Protein 4L5G (pdb70)

Radius of gyration: 25.35 Å; Cα contacts (8 Å, |Δi|>4): 502; chains: 2; bounding box: 55×77×46 Å

Foldseek 3Di:
DAAFQFWKDFPPLAIWTWHHWDWDDDPHDIWIWTWTADPVVRDIDTHTPVPCVPRLIGGFDAQVCLVVLLVLLQQQADADPDPVRRLVVLVVQVRNLDSNSLSNLSHLLVCCVVPRDDPSSVVSSVSSLVSNLRSNCVNVVHDSQVSQQVNCVSSVHRDD/DDDAAFQFWKAAPPLAIWTWHHKDWDAPPNDTFIWIWTADVVVRDIDTAGPVCRPVRPMDGFDALVNVVVLLVLLQPQADADPPVVRRLVVLVVQVRSLPLSSLSSLNHLVVCCVVPNDDPSSVVSSVSSLQSNLRRNCVNVVHHSVVSSVSSVVSHD

Sequence (318 aa):
EFRPGDKVVLPPYGVGVVAGIAQRSVSGVSRAYYQVDFPGSRSKAYVPVEAPHSVGLRKALAPEEVPVILDLLKNGRPLPKQWAARHRKTSEEILADGNPYRIAQAGQLRAWEVERRGLPDLDRQALRRAIHLLAEEVAQSLEITVQEAKRLFEEEAWGEELNSKEFRPGDKVVLPPYGVGVVAGIAQRSVSGVSRAYYQVDFPGSRSKAYVPVEAPHSVGLRKALAPEEVPVILDLLKNGRPLPKQWAARHRKTSEILADGNPYRRIAQAGQLRAWEEVEERGLPDDLDRQALRRAIHLLAEEVAQSLEITVQEAKRLFEEAWG

B-factor: mean 61.11, std 22.95, range [27.73, 233.06]

Nearest PDB structures (foldseek):
  4l5g-assembly2_B  TM=9.779E-01  e=2.316E-25  Thermus thermophilus HB8
  4xls-assembly2_N  TM=9.395E-01  e=3.353E-24  Thermus thermophilus JL-18
  6vw0-assembly1_M  TM=8.618E-01  e=3.671E-11  Mycobacterium tuberculosis
  6ee8-assembly1_M  TM=8.571E-01  e=5.470E-09  Mycobacterium tuberculosis
  8jke-assembly1_H  TM=8.036E-01  e=2.080E-09  Streptomyces coelicolor A3(2)

CATH classification: 2.40.10.170 (+1 more: 1.20.58.1290)

InterPro domains:
  IPR003711 CarD-like/TRCF, RNAP-interacting domain [PF02559] (4-61)
  IPR003711 CarD-like/TRCF, RNAP-interacting domain [SM01058] (3-113)
  IPR036101 CarD-like/TRCF, RNAP-interacting domain superfamily [SSF141259] (2-69)
  IPR042215 CarD-like, C-terminal domain [G3DSA:1.20.58.1290] (62-160)
  IPR048792 CarD, C-terminal domain [PF21095] (71-155)
  IPR052531 CarD-like transcription regulator [PTHR38447] (2-157)

Organism: Thermus thermophilus (strain ATCC 27634 / DSM 579 / HB8) (NCBI:txid300852)

Structure (mmCIF, N/CA/C/O backbone):
data_4L5G
#
_entry.id   4L5G
#
_cell.length_a   75.128
_cell.length_b   136.085
_cell.length_c   104.896
_cell.angle_alpha   90.00
_cell.angle_beta   90.00
_cell.angle_gamma   90.00
#
_symmetry.space_group_name_H-M   'C 2 2 21'
#
loop_
_entity.id
_entity.type
_entity.pdbx_description
1 polymer CarD
2 water water
#
loop_
_atom_site.group_PDB
_atom_site.id
_atom_site.type_symbol
_atom_site.label_atom_id
_atom_site.label_alt_id
_atom_site.label_comp_id
_atom_site.label_asym_id
_atom_site.label_entity_id
_atom_site.label_seq_id
_atom_site.pdbx_PDB_ins_code
_atom_site.Cartn_x
_atom_site.Cartn_y
_atom_site.Cartn_z
_atom_site.occupancy
_atom_site.B_iso_or_equiv
_atom_site.auth_seq_id
_atom_site.auth_comp_id
_atom_site.auth_asym_id
_atom_site.auth_atom_id
_atom_site.pdbx_PDB_model_num
ATOM 1 N N . GLU A 1 4 ? 2.022 11.917 32.093 1.00 98.61 3 GLU A N 1
ATOM 2 C CA . GLU A 1 4 ? 3.468 11.893 31.909 1.00 98.93 3 GLU A CA 1
ATOM 3 C C . GLU A 1 4 ? 3.887 12.450 30.559 1.00 96.38 3 GLU A C 1
ATOM 4 O O . GLU A 1 4 ? 3.108 13.102 29.864 1.00 109.23 3 GLU A O 1
ATOM 10 N N . PHE A 1 5 ? 5.138 12.185 30.205 1.00 75.19 4 PHE A N 1
ATOM 11 C CA . PHE A 1 5 ? 5.653 12.484 28.881 1.00 76.15 4 PHE A CA 1
ATOM 12 C C . PHE A 1 5 ? 5.831 11.166 28.143 1.00 94.42 4 PHE A C 1
ATOM 13 O O . PHE A 1 5 ? 6.361 10.201 28.697 1.00 104.03 4 PHE A O 1
ATOM 21 N N . ARG A 1 6 ? 5.376 11.120 26.897 1.00 94.28 5 ARG A N 1
ATOM 22 C CA . ARG A 1 6 ? 5.527 9.928 26.075 1.00 88.49 5 ARG A CA 1
ATOM 23 C C . ARG A 1 6 ? 6.753 10.065 25.183 1.00 81.56 5 ARG A C 1
ATOM 24 O O . ARG A 1 6 ? 7.184 11.177 24.882 1.00 84.76 5 ARG A O 1
ATOM 32 N N . PRO A 1 7 ? 7.339 8.931 24.776 1.00 79.69 6 PRO A N 1
ATOM 33 C CA . PRO A 1 7 ? 8.486 8.973 23.864 1.00 79.44 6 PRO A CA 1
ATOM 34 C C . PRO A 1 7 ? 8.145 9.763 22.610 1.00 77.81 6 PRO A C 1
ATOM 35 O O . PRO A 1 7 ? 7.031 9.649 22.098 1.00 92.39 6 PRO A O 1
ATOM 39 N N . GLY A 1 8 ? 9.091 10.556 22.124 1.00 72.93 7 GLY A N 1
ATOM 40 C CA . GLY A 1 8 ? 8.843 11.398 20.968 1.00 65.84 7 GLY A CA 1
ATOM 41 C C . GLY A 1 8 ? 8.349 12.786 21.345 1.00 74.37 7 GLY A C 1
ATOM 42 O O . GLY A 1 8 ? 8.407 13.707 20.532 1.00 71.31 7 GLY A O 1
ATOM 43 N N . ASP A 1 9 ? 7.860 12.935 22.576 1.00 65.68 8 ASP A N 1
ATOM 44 C CA . ASP A 1 9 ? 7.383 14.229 23.064 1.00 72.01 8 ASP A CA 1
ATOM 45 C C . ASP A 1 9 ? 8.463 15.304 22.983 1.00 67.81 8 ASP A C 1
ATOM 46 O O . ASP A 1 9 ? 9.560 15.138 23.521 1.00 69.04 8 ASP A O 1
ATOM 51 N N . LYS A 1 10 ? 8.141 16.404 22.309 1.00 67.90 9 LYS A N 1
ATOM 52 C CA . LYS A 1 10 ? 9.023 17.566 22.259 1.00 63.37 9 LYS A CA 1
ATOM 53 C C . LYS A 1 10 ? 8.868 18.394 23.530 1.00 67.29 9 LYS A C 1
ATOM 54 O O . LYS A 1 10 ? 7.751 18.679 23.967 1.00 61.36 9 LYS A O 1
ATOM 60 N N . VAL A 1 11 ? 9.999 18.769 24.120 1.00 59.29 10 VAL A N 1
ATOM 61 C CA . VAL A 1 11 ? 10.017 19.406 25.429 1.00 51.02 10 VAL A CA 1
ATOM 62 C C . VAL A 1 11 ? 11.094 20.483 25.524 1.00 64.66 10 VAL A C 1
ATOM 63 O O . VAL A 1 11 ? 11.929 20.619 24.628 1.00 58.02 10 VAL A O 1
ATOM 67 N N . VAL A 1 12 ? 11.071 21.241 26.618 1.00 58.88 11 VAL A N 1
ATOM 68 C CA . VAL A 1 12 ? 12.098 22.245 26.882 1.00 51.32 11 VAL A CA 1
ATOM 69 C C . VAL A 1 12 ? 12.622 22.117 28.310 1.00 49.10 11 VAL A C 1
ATOM 70 O O . VAL A 1 12 ? 11.868 21.809 29.231 1.00 55.14 11 VAL A O 1
ATOM 74 N N . LEU A 1 13 ? 13.918 22.348 28.487 1.00 50.41 12 LEU A N 1
ATOM 75 C CA . LEU A 1 13 ? 14.524 22.327 29.812 1.00 49.92 12 LEU A CA 1
ATOM 76 C C . LEU A 1 13 ? 15.408 23.550 30.025 1.00 52.85 12 LEU A C 1
ATOM 77 O O . LEU A 1 13 ? 16.607 23.507 29.755 1.00 52.58 12 LEU A O 1
ATOM 82 N N . PRO A 1 14 ? 14.815 24.648 30.515 1.00 56.90 13 PRO A N 1
ATOM 83 C CA . PRO A 1 14 ? 15.569 25.894 30.682 1.00 47.38 13 PRO A CA 1
ATOM 84 C C . PRO A 1 14 ? 16.783 25.674 31.570 1.00 48.79 13 PRO A C 1
ATOM 85 O O . PRO A 1 14 ? 16.658 25.031 32.611 1.00 53.03 13 PRO A O 1
ATOM 89 N N . PRO A 1 15 ? 17.949 26.201 31.166 1.00 55.57 14 PRO A N 1
ATOM 90 C CA . PRO A 1 15 ? 18.153 26.973 29.939 1.00 46.64 14 PRO A CA 1
ATOM 91 C C . PRO A 1 15 ? 18.947 26.177 28.897 1.00 64.20 14 PRO A C 1
ATOM 92 O O . PRO A 1 15 ? 19.820 26.740 28.234 1.00 60.44 14 PRO A O 1
ATOM 96 N N . TYR A 1 16 ? 18.646 24.891 28.755 1.00 58.92 15 TYR A N 1
ATOM 97 C CA . TYR A 1 16 ? 19.483 24.008 27.951 1.00 54.84 15 TYR A CA 1
ATOM 98 C C . TYR A 1 16 ? 18.900 23.687 26.579 1.00 56.80 15 TYR A C 1
ATOM 99 O O . TYR A 1 16 ? 19.384 22.793 25.884 1.00 74.58 15 TYR A O 1
ATOM 108 N N . GLY A 1 17 ? 17.863 24.419 26.193 1.00 50.62 16 GLY A N 1
ATOM 109 C CA . GLY A 1 17 ? 17.316 24.302 24.858 1.00 48.46 16 GLY A CA 1
ATOM 110 C C . GLY A 1 17 ? 16.188 23.304 24.698 1.00 55.49 16 GLY A C 1
ATOM 111 O O . GLY A 1 17 ? 15.637 22.794 25.675 1.00 54.50 16 GLY A O 1
ATOM 112 N N . VAL A 1 18 ? 15.843 23.034 23.444 1.00 50.15 17 VAL A N 1
ATOM 113 C CA . VAL A 1 18 ? 14.761 22.118 23.118 1.00 56.36 17 VAL A CA 1
ATOM 114 C C . VAL A 1 18 ? 15.275 20.689 22.953 1.00 65.63 17 VAL A C 1
ATOM 115 O O . VAL A 1 18 ? 16.424 20.462 22.563 1.00 60.33 17 VAL A O 1
ATOM 119 N N . GLY A 1 19 ? 14.414 19.725 23.249 1.00 61.72 18 GLY A N 1
ATOM 120 C CA . GLY A 1 19 ? 14.788 18.332 23.151 1.00 57.51 18 GLY A CA 1
ATOM 121 C C . GLY A 1 19 ? 13.605 17.417 22.917 1.00 64.39 18 GLY A C 1
ATOM 122 O O . GLY A 1 19 ? 12.476 17.872 22.717 1.00 62.86 18 GLY A O 1
ATOM 123 N N . VAL A 1 20 ? 13.879 16.116 22.940 1.00 61.67 19 VAL A N 1
ATOM 124 C CA . VAL A 1 20 ? 12.860 15.101 22.722 1.00 62.40 19 VAL A CA 1
ATOM 125 C C . VAL A 1 20 ? 13.001 13.989 23.761 1.00 71.41 19 VAL A C 1
ATOM 126 O O . VAL A 1 20 ? 14.112 13.603 24.128 1.00 63.45 19 VAL A O 1
ATOM 130 N N . VAL A 1 21 ? 11.868 13.488 24.240 1.00 79.14 20 VAL A N 1
ATOM 131 C CA . VAL A 1 21 ? 11.858 12.403 25.210 1.00 76.78 20 VAL A CA 1
ATOM 132 C C . VAL A 1 21 ? 12.143 11.067 24.524 1.00 75.85 20 VAL A C 1
ATOM 133 O O . VAL A 1 21 ? 11.358 10.607 23.694 1.00 80.92 20 VAL A O 1
ATOM 137 N N . ALA A 1 22 ? 13.275 10.456 24.864 1.00 77.48 21 ALA A N 1
ATOM 138 C CA . ALA A 1 22 ? 13.640 9.152 24.312 1.00 71.43 21 ALA A CA 1
ATOM 139 C C . ALA A 1 22 ? 12.742 8.052 24.876 1.00 80.74 21 ALA A C 1
ATOM 140 O O . ALA A 1 22 ? 12.211 7.229 24.132 1.00 90.43 21 ALA A O 1
ATOM 142 N N . GLY A 1 23 ? 12.573 8.050 26.194 1.00 83.30 22 GLY A N 1
ATOM 143 C CA . GLY A 1 23 ? 11.715 7.088 26.858 1.00 83.54 22 GLY A CA 1
ATOM 144 C C . GLY A 1 23 ? 11.941 7.077 28.357 1.00 85.41 22 GLY A C 1
ATOM 145 O O . GLY A 1 23 ? 12.557 7.991 28.906 1.00 77.06 22 GLY A O 1
ATOM 146 N N . ILE A 1 24 ? 11.444 6.039 29.021 1.00 93.78 23 ILE A N 1
ATOM 147 C CA . ILE A 1 24 ? 11.611 5.907 30.465 1.00 93.19 23 ILE A CA 1
ATOM 148 C C . ILE A 1 24 ? 12.448 4.684 30.832 1.00 102.94 23 ILE A C 1
ATOM 149 O O . ILE A 1 24 ? 12.126 3.561 30.447 1.00 101.84 23 ILE A O 1
ATOM 154 N N . ALA A 1 25 ? 13.524 4.912 31.579 1.00 110.06 24 ALA A N 1
ATOM 155 C CA . ALA A 1 25 ? 14.371 3.825 32.057 1.00 109.77 24 ALA A CA 1
ATOM 156 C C . ALA A 1 25 ? 14.261 3.676 33.571 1.00 110.21 24 ALA A C 1
ATOM 157 O O . ALA A 1 25 ? 14.327 4.661 34.308 1.00 102.45 24 ALA A O 1
ATOM 159 N N . GLN A 1 26 ? 14.090 2.439 34.027 1.00 115.04 25 GLN A N 1
ATOM 160 C CA . GLN A 1 26 ? 13.973 2.158 35.452 1.00 111.49 25 GLN A CA 1
ATOM 161 C C . GLN A 1 26 ? 15.264 1.563 35.993 1.00 102.82 25 GLN A C 1
ATOM 162 O O . GLN A 1 26 ? 15.798 0.609 35.435 1.00 103.57 25 GLN A O 1
ATOM 168 N N . ARG A 1 27 ? 15.763 2.135 37.081 1.00 103.75 26 ARG A N 1
ATOM 169 C CA . ARG A 1 27 ? 16.942 1.602 37.744 1.00 107.64 26 ARG A CA 1
ATOM 170 C C . ARG A 1 27 ? 16.618 1.328 39.201 1.00 104.89 26 ARG A C 1
ATOM 171 O O . ARG A 1 27 ? 15.873 2.074 39.832 1.00 99.90 26 ARG A O 1
ATOM 179 N N . SER A 1 28 ? 17.188 0.265 39.748 1.00 111.12 27 SER A N 1
ATOM 180 C CA . SER A 1 28 ? 16.905 -0.115 41.125 1.00 109.96 27 SER A CA 1
ATOM 181 C C . SER A 1 28 ? 18.116 0.148 41.977 1.00 101.04 27 SER A C 1
ATOM 182 O O . SER A 1 28 ? 19.207 -0.293 41.665 1.00 100.34 27 SER A O 1
ATOM 185 N N . VAL A 1 29 ? 17.927 0.907 43.041 1.00 97.77 28 VAL A N 1
ATOM 186 C CA . VAL A 1 29 ? 19.014 1.168 43.950 1.00 97.07 28 VAL A CA 1
ATOM 187 C C . VAL A 1 29 ? 18.534 0.788 45.314 1.00 109.19 28 VAL A C 1
ATOM 188 O O . VAL A 1 29 ? 17.565 1.347 45.796 1.00 114.46 28 VAL A O 1
ATOM 192 N N . SER A 1 30 ? 19.211 -0.158 45.947 1.00 123.90 29 SER A N 1
ATOM 193 C CA . SER A 1 30 ? 18.819 -0.574 47.277 1.00 127.45 29 SER A CA 1
ATOM 194 C C . SER A 1 30 ? 17.356 -0.981 47.301 1.00 132.61 29 SER A C 1
ATOM 195 O O . SER A 1 30 ? 16.620 -0.633 48.216 1.00 128.81 29 SER A O 1
ATOM 198 N N . GLY A 1 31 ? 16.936 -1.692 46.265 1.00 136.52 30 GLY A N 1
ATOM 199 C CA . GLY A 1 31 ? 15.651 -2.359 46.259 1.00 139.94 30 GLY A CA 1
ATOM 200 C C . GLY A 1 31 ? 14.437 -1.523 45.925 1.00 133.32 30 GLY A C 1
ATOM 201 O O . GLY A 1 31 ? 13.317 -2.023 45.920 1.00 132.09 30 GLY A O 1
ATOM 202 N N . VAL A 1 32 ? 14.648 -0.253 45.623 1.00 125.54 31 VAL A N 1
ATOM 203 C CA . VAL A 1 32 ? 13.560 0.575 45.143 1.00 118.87 31 VAL A CA 1
ATOM 204 C C . VAL A 1 32 ? 13.919 1.006 43.754 1.00 110.26 31 VAL A C 1
ATOM 205 O O . VAL A 1 32 ? 15.012 1.489 43.512 1.00 103.69 31 VAL A O 1
ATOM 209 N N . SER A 1 33 ? 13.003 0.814 42.827 1.00 116.73 32 SER A N 1
ATOM 210 C CA . SER A 1 33 ? 13.306 1.163 41.443 1.00 121.96 32 SER A CA 1
ATOM 211 C C . SER A 1 33 ? 12.760 2.544 41.090 1.00 110.34 32 SER A C 1
ATOM 212 O O . SER A 1 33 ? 11.548 2.750 41.043 1.00 103.45 32 SER A O 1
ATOM 215 N N . ARG A 1 34 ? 13.664 3.485 40.844 1.00 107.73 33 ARG A N 1
ATOM 216 C CA . ARG A 1 34 ? 13.285 4.832 40.448 1.00 99.12 33 ARG A CA 1
ATOM 217 C C . ARG A 1 34 ? 13.146 4.904 38.932 1.00 100.20 33 ARG A C 1
ATOM 218 O O . ARG A 1 34 ? 13.846 4.203 38.204 1.00 111.43 33 ARG A O 1
ATOM 226 N N . ALA A 1 35 ? 12.238 5.747 38.456 1.00 97.44 34 ALA A N 1
ATOM 227 C CA . ALA A 1 35 ? 12.025 5.896 37.020 1.00 96.44 34 ALA A CA 1
ATOM 228 C C . ALA A 1 35 ? 12.576 7.226 36.517 1.00 98.33 34 ALA A C 1
ATOM 229 O O . ALA A 1 35 ? 12.272 8.285 37.065 1.00 92.57 34 ALA A O 1
ATOM 231 N N . TYR A 1 36 ? 13.395 7.156 35.473 1.00 99.55 35 TYR A N 1
ATOM 232 C CA . TYR A 1 36 ? 14.010 8.339 34.885 1.00 77.41 35 TYR A CA 1
ATOM 233 C C . TYR A 1 36 ? 13.519 8.558 33.458 1.00 84.68 35 TYR A C 1
ATOM 234 O O . TYR A 1 36 ? 13.351 7.599 32.704 1.00 81.36 35 TYR A O 1
ATOM 243 N N . TYR A 1 37 ? 13.291 9.822 33.096 1.00 80.18 36 TYR A N 1
ATOM 244 C CA . TYR A 1 37 ? 13.107 10.206 31.699 1.00 68.00 36 TYR A CA 1
ATOM 245 C C . TYR A 1 37 ? 14.473 10.417 31.078 1.00 74.86 36 TYR A C 1
ATOM 246 O O . TYR A 1 37 ? 15.354 11.003 31.706 1.00 74.27 36 TYR A O 1
ATOM 255 N N . GLN A 1 38 ? 14.656 9.958 29.846 1.00 79.50 37 GLN A N 1
ATOM 256 C CA . GLN A 1 38 ? 15.829 10.367 29.089 1.00 74.08 37 GLN A CA 1
ATOM 257 C C . GLN A 1 38 ? 15.425 11.412 28.060 1.00 75.45 37 GLN A C 1
ATOM 258 O O . GLN A 1 38 ? 14.506 11.195 27.268 1.00 77.81 37 GLN A O 1
ATOM 264 N N . VAL A 1 39 ? 16.107 12.550 28.078 1.00 60.98 38 VAL A N 1
ATOM 265 C CA . VAL A 1 39 ? 15.810 13.611 27.132 1.00 60.57 38 VAL A CA 1
ATOM 266 C C . VAL A 1 39 ? 17.039 13.910 26.289 1.00 65.56 38 VAL A C 1
ATOM 267 O O . VAL A 1 39 ? 18.132 14.124 26.814 1.00 67.92 38 VAL A O 1
ATOM 271 N N . ASP A 1 40 ? 16.856 13.910 24.975 1.00 71.54 39 ASP A N 1
ATOM 272 C CA . ASP A 1 40 ? 17.959 14.155 24.062 1.00 69.80 39 ASP A CA 1
ATOM 273 C C . ASP A 1 40 ? 17.890 15.569 23.512 1.00 66.82 39 ASP A C 1
ATOM 274 O O . ASP A 1 40 ? 16.838 16.026 23.069 1.00 67.43 39 ASP A O 1
ATOM 279 N N . PHE A 1 41 ? 19.021 16.258 23.560 1.00 66.02 40 PHE A N 1
ATOM 280 C CA . PHE A 1 41 ? 19.113 17.615 23.062 1.00 62.20 40 PHE A CA 1
ATOM 281 C C . PHE A 1 41 ? 20.050 17.612 21.871 1.00 78.14 40 PHE A C 1
ATOM 282 O O . PHE A 1 41 ? 21.267 17.629 22.038 1.00 87.60 40 PHE A O 1
ATOM 290 N N . PRO A 1 42 ? 19.483 17.569 20.659 1.00 87.38 41 PRO A N 1
ATOM 291 C CA . PRO A 1 42 ? 20.288 17.454 19.439 1.00 87.76 41 PRO A CA 1
ATOM 292 C C . PRO A 1 42 ? 21.109 18.711 19.192 1.00 80.71 41 PRO A C 1
ATOM 293 O O . PRO A 1 42 ? 22.190 18.635 18.610 1.00 83.71 41 PRO A O 1
ATOM 297 N N . GLY A 1 43 ? 20.596 19.852 19.638 1.00 73.59 42 GLY A N 1
ATOM 298 C CA . GLY A 1 43 ? 21.270 21.121 19.434 1.00 80.30 42 GLY A CA 1
ATOM 299 C C . GLY A 1 43 ? 22.618 21.182 20.124 1.00 84.03 42 GLY A C 1
ATOM 300 O O . GLY A 1 43 ? 23.523 21.885 19.676 1.00 74.85 42 GLY A O 1
ATOM 301 N N . SER A 1 44 ? 22.747 20.440 21.220 1.00 79.47 43 SER A N 1
ATOM 302 C CA . SER A 1 44 ? 23.986 20.408 21.988 1.00 77.74 43 SER A CA 1
ATOM 303 C C . SER A 1 44 ? 24.534 18.983 22.103 1.00 78.15 43 SER A C 1
ATOM 304 O O . SER A 1 44 ? 25.507 18.740 22.822 1.00 78.71 43 SER A O 1
ATOM 307 N N . ARG A 1 45 ? 23.906 18.052 21.387 1.00 82.52 44 ARG A N 1
ATOM 308 C CA . ARG A 1 45 ? 24.280 16.636 21.432 1.00 82.94 44 ARG A CA 1
ATOM 309 C C . ARG A 1 45 ? 24.400 16.152 22.876 1.00 84.79 44 ARG A C 1
ATOM 310 O O . ARG A 1 45 ? 25.303 15.385 23.218 1.00 82.14 44 ARG A O 1
ATOM 318 N N . SER A 1 46 ? 23.474 16.609 23.713 1.00 88.64 45 SER A N 1
ATOM 319 C CA . SER A 1 46 ? 23.501 16.308 25.136 1.00 86.50 45 SER A CA 1
ATOM 320 C C . SER A 1 46 ? 22.319 15.449 25.553 1.00 74.53 45 SER A C 1
ATOM 321 O O . SER A 1 46 ? 21.389 15.218 24.782 1.00 64.99 45 SER A O 1
ATOM 324 N N . LYS A 1 47 ? 22.366 14.986 26.794 1.00 64.00 46 LYS A N 1
ATOM 325 C CA . LYS A 1 47 ? 21.270 14.236 27.376 1.00 64.89 46 LYS A CA 1
ATOM 326 C C . LYS A 1 47 ? 20.992 14.746 28.784 1.00 74.36 46 LYS A C 1
ATOM 327 O O . LYS A 1 47 ? 21.855 15.346 29.429 1.00 74.20 46 LYS A O 1
ATOM 333 N N . ALA A 1 48 ? 19.772 14.512 29.248 1.00 66.13 47 ALA A N 1
ATOM 334 C CA . ALA A 1 48 ? 19.415 14.786 30.624 1.00 58.64 47 ALA A CA 1
ATOM 335 C C . ALA A 1 48 ? 18.543 13.652 31.127 1.00 66.45 47 ALA A C 1
ATOM 336 O O . ALA A 1 48 ? 17.577 13.256 30.472 1.00 65.09 47 ALA A O 1
ATOM 338 N N . TYR A 1 49 ? 18.900 13.116 32.285 1.00 63.47 48 TYR A N 1
ATOM 339 C CA . TYR A 1 49 ? 18.086 12.091 32.900 1.00 61.21 48 TYR A CA 1
ATOM 340 C C . TYR A 1 49 ? 17.296 12.729 34.037 1.00 68.71 48 TYR A C 1
ATOM 341 O O . TYR A 1 49 ? 17.871 13.282 34.978 1.00 62.99 48 TYR A O 1
ATOM 350 N N . VAL A 1 50 ? 15.972 12.681 33.916 1.00 65.78 49 VAL A N 1
ATOM 351 C CA . VAL A 1 50 ? 15.082 13.411 34.811 1.00 63.60 49 VAL A CA 1
ATOM 352 C C . VAL A 1 50 ? 14.085 12.472 35.471 1.00 66.76 49 VAL A C 1
ATOM 353 O O . VAL A 1 50 ? 13.264 11.861 34.792 1.00 69.96 49 VAL A O 1
ATOM 357 N N . PRO A 1 51 ? 14.153 12.360 36.805 1.00 72.23 50 PRO A N 1
ATOM 358 C CA . PRO A 1 51 ? 13.218 11.525 37.564 1.00 73.58 50 PRO A CA 1
ATOM 359 C C . PRO A 1 51 ? 11.771 11.859 37.215 1.00 71.14 50 PRO A C 1
ATOM 360 O O . PRO A 1 51 ? 11.418 13.033 37.100 1.00 69.03 50 PRO A O 1
ATOM 364 N N . VAL A 1 52 ? 10.947 10.831 37.047 1.00 61.39 51 VAL A N 1
ATOM 365 C CA . VAL A 1 52 ? 9.567 11.012 36.609 1.00 65.94 51 VAL A CA 1
ATOM 366 C C . VAL A 1 52 ? 8.735 11.797 37.619 1.00 68.43 51 VAL A C 1
ATOM 367 O O . VAL A 1 52 ? 7.632 12.245 37.312 1.00 81.32 51 VAL A O 1
ATOM 371 N N . GLU A 1 53 ? 9.270 11.968 38.820 1.00 68.75 52 GLU A N 1
ATOM 372 C CA . GLU A 1 53 ? 8.571 12.708 39.858 1.00 69.96 52 GLU A CA 1
ATOM 373 C C . GLU A 1 53 ? 9.052 14.158 39.882 1.00 82.14 52 GLU A C 1
ATOM 374 O O . GLU A 1 53 ? 8.585 14.970 40.685 1.00 85.63 52 GLU A O 1
ATOM 380 N N . ALA A 1 54 ? 9.976 14.479 38.981 1.00 79.99 53 ALA A N 1
ATOM 381 C CA . ALA A 1 54 ? 10.725 15.729 39.065 1.00 65.44 53 ALA A CA 1
ATOM 382 C C . ALA A 1 54 ? 10.484 16.798 37.985 1.00 67.22 53 ALA A C 1
ATOM 383 O O . ALA A 1 54 ? 10.972 17.915 38.130 1.00 66.63 53 ALA A O 1
ATOM 385 N N . PRO A 1 55 ? 9.745 16.474 36.907 1.00 71.53 54 PRO A N 1
ATOM 386 C CA . PRO A 1 55 ? 9.701 17.429 35.790 1.00 66.80 54 PRO A CA 1
ATOM 387 C C . PRO A 1 55 ? 9.390 18.854 36.235 1.00 62.85 54 PRO A C 1
ATOM 388 O O . PRO A 1 55 ? 10.129 19.782 35.906 1.00 71.33 54 PRO A O 1
ATOM 392 N N . HIS A 1 56 ? 8.305 19.019 36.981 1.00 66.87 55 HIS A N 1
ATOM 393 C CA . HIS A 1 56 ? 7.882 20.334 37.444 1.00 63.00 55 HIS A CA 1
ATOM 394 C C . HIS A 1 56 ? 8.933 21.034 38.300 1.00 64.87 55 HIS A C 1
ATOM 395 O O . HIS A 1 56 ? 9.017 22.262 38.312 1.00 62.35 55 HIS A O 1
ATOM 402 N N . SER A 1 57 ? 9.734 20.256 39.019 1.00 67.43 56 SER A N 1
ATOM 403 C CA . SER A 1 57 ? 10.690 20.833 39.956 1.00 62.32 56 SER A CA 1
ATOM 404 C C . SER A 1 57 ? 11.956 21.335 39.268 1.00 56.83 56 SER A C 1
ATOM 405 O O . SER A 1 57 ? 12.620 22.239 39.770 1.00 58.84 56 SER A O 1
ATOM 408 N N . VAL A 1 58 ? 12.290 20.756 38.120 1.00 54.27 57 VAL A N 1
ATOM 409 C CA . VAL A 1 58 ? 13.516 21.138 37.424 1.00 52.85 57 VAL A CA 1
ATOM 410 C C . VAL A 1 58 ? 13.243 21.973 36.181 1.00 51.79 57 VAL A C 1
ATOM 411 O O . VAL A 1 58 ? 14.167 22.507 35.572 1.00 59.67 57 VAL A O 1
ATOM 415 N N . GLY A 1 59 ? 11.974 22.073 35.803 1.00 56.14 58 GLY A N 1
ATOM 416 C CA . GLY A 1 59 ? 11.576 22.948 34.719 1.00 45.75 58 GLY A CA 1
ATOM 417 C C . GLY A 1 59 ? 11.329 22.258 33.393 1.00 57.99 58 GLY A C 1
ATOM 418 O O . GLY A 1 59 ? 11.132 22.929 32.381 1.00 64.14 58 GLY A O 1
ATOM 419 N N . LEU A 1 60 ? 11.342 20.926 33.384 1.00 53.56 59 LEU A N 1
ATOM 420 C CA . LEU A 1 60 ? 11.054 20.190 32.160 1.00 51.81 59 LEU A CA 1
ATOM 421 C C . LEU A 1 60 ? 9.586 20.371 31.788 1.00 57.15 59 LEU A C 1
ATOM 422 O O . LEU A 1 60 ? 8.694 20.060 32.578 1.00 60.90 59 LEU A O 1
ATOM 427 N N . ARG A 1 61 ? 9.341 20.888 30.588 1.00 53.60 60 ARG A N 1
ATOM 428 C CA . ARG A 1 61 ? 7.979 21.186 30.147 1.00 47.81 60 ARG A CA 1
ATOM 429 C C . ARG A 1 61 ? 7.747 20.790 28.688 1.00 48.84 60 ARG A C 1
ATOM 430 O O . ARG A 1 61 ? 8.693 20.553 27.939 1.00 52.54 60 ARG A O 1
ATOM 438 N N . LYS A 1 62 ? 6.481 20.716 28.294 1.00 53.19 61 LYS A N 1
ATOM 439 C CA . LYS A 1 62 ? 6.140 20.510 26.895 1.00 58.41 61 LYS A CA 1
ATOM 440 C C . LYS A 1 62 ? 6.581 21.715 26.074 1.00 66.44 61 LYS A C 1
ATOM 441 O O . LYS A 1 62 ? 6.476 22.859 26.523 1.00 67.91 61 LYS A O 1
ATOM 447 N N . ALA A 1 63 ? 7.087 21.457 24.874 1.00 65.56 62 ALA A N 1
ATOM 448 C CA . ALA A 1 63 ? 7.451 22.533 23.971 1.00 52.89 62 ALA A CA 1
ATOM 449 C C . ALA A 1 63 ? 6.195 23.072 23.301 1.00 64.42 62 ALA A C 1
ATOM 450 O O . ALA A 1 63 ? 5.149 22.425 23.321 1.00 60.33 62 ALA A O 1
ATOM 452 N N . LEU A 1 64 ? 6.296 24.269 22.730 1.00 55.37 63 LEU A N 1
ATOM 453 C CA . LEU A 1 64 ? 5.185 24.867 21.997 1.00 48.67 63 LEU A CA 1
ATOM 454 C C . LEU A 1 64 ? 4.611 23.907 20.958 1.00 48.63 63 LEU A C 1
ATOM 455 O O . LEU A 1 64 ? 5.340 23.373 20.126 1.00 52.97 63 LEU A O 1
ATOM 460 N N . ALA A 1 65 ? 3.302 23.690 21.018 1.00 51.85 64 ALA A N 1
ATOM 461 C CA . ALA A 1 65 ? 2.603 22.960 19.972 1.00 54.50 64 ALA A CA 1
ATOM 462 C C . ALA A 1 65 ? 2.412 23.902 18.783 1.00 55.33 64 ALA A C 1
ATOM 463 O O . ALA A 1 65 ? 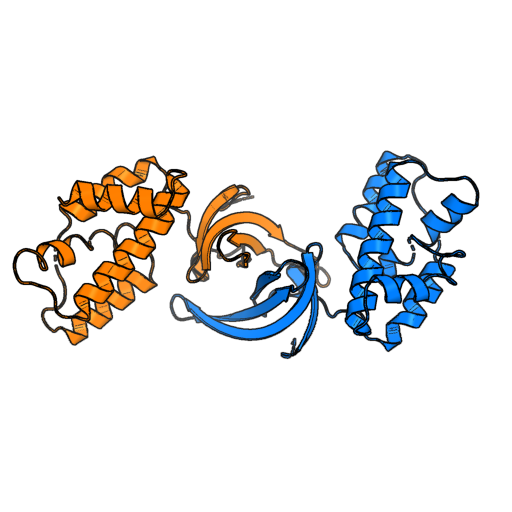2.227 25.103 18.966 1.00 51.14 64 ALA A O 1
ATOM 465 N N . PRO A 1 66 ? 2.458 23.359 17.559 1.00 53.30 65 PRO A N 1
ATOM 466 C CA . PRO A 1 66 ? 2.447 24.148 16.319 1.00 45.99 65 PRO A CA 1
ATOM 467 C C . PRO A 1 66 ? 1.334 25.193 16.257 1.00 50.04 65 PRO A C 1
ATOM 468 O O . PRO A 1 66 ? 1.542 26.277 15.718 1.00 54.05 65 PRO A O 1
ATOM 472 N N . GLU A 1 67 ? 0.166 24.868 16.794 1.00 49.76 66 GLU A N 1
ATOM 473 C CA . GLU A 1 67 ? -0.958 25.794 16.755 1.00 52.95 66 GLU A CA 1
ATOM 474 C C . GLU A 1 67 ? -0.785 26.954 17.739 1.00 56.18 66 GLU A C 1
ATOM 475 O O . GLU A 1 67 ? -1.517 27.939 17.674 1.00 55.20 66 GLU A O 1
ATOM 481 N N . GLU A 1 68 ? 0.178 26.833 18.650 1.00 42.74 67 GLU A N 1
ATOM 482 C CA . GLU A 1 68 ? 0.453 27.900 19.611 1.00 53.44 67 GLU A CA 1
ATOM 483 C C . GLU A 1 68 ? 1.298 28.986 18.962 1.00 44.58 67 GLU A C 1
ATOM 484 O O . GLU A 1 68 ? 1.293 30.134 19.397 1.00 46.94 67 GLU A O 1
ATOM 490 N N . VAL A 1 69 ? 2.020 28.611 17.912 1.00 52.45 68 VAL A N 1
ATOM 491 C CA . VAL A 1 69 ? 2.935 29.529 17.245 1.00 48.85 68 VAL A CA 1
ATOM 492 C C . VAL A 1 69 ? 2.300 30.874 16.844 1.00 44.33 68 VAL A C 1
ATOM 493 O O . VAL A 1 69 ? 2.872 31.926 17.110 1.00 44.00 68 VAL A O 1
ATOM 497 N N . PRO A 1 70 ? 1.119 30.844 16.207 1.00 50.00 69 PRO A N 1
ATOM 498 C CA . PRO A 1 70 ? 0.469 32.101 15.818 1.00 48.01 69 PRO A CA 1
ATOM 499 C C . PRO A 1 70 ? 0.130 32.978 17.020 1.00 53.56 69 PRO A C 1
ATOM 500 O O . PRO A 1 70 ? 0.306 34.192 16.952 1.00 50.10 69 PRO A O 1
ATOM 504 N N . VAL A 1 71 ? -0.343 32.380 18.107 1.00 47.12 70 VAL A N 1
ATOM 505 C CA . VAL A 1 71 ? -0.715 33.179 19.268 1.00 48.21 70 VAL A CA 1
ATOM 506 C C . VAL A 1 71 ? 0.517 33.745 19.979 1.00 43.93 70 VAL A C 1
ATOM 507 O O . VAL A 1 71 ? 0.479 34.849 20.515 1.00 35.96 70 VAL A O 1
ATOM 511 N N . ILE A 1 72 ? 1.617 33.005 19.947 1.00 32.88 71 ILE A N 1
ATOM 512 C CA . ILE A 1 72 ? 2.872 33.503 20.496 1.00 35.43 71 ILE A CA 1
ATOM 513 C C . ILE A 1 72 ? 3.375 34.723 19.726 1.00 39.67 71 ILE A C 1
ATOM 514 O O . ILE A 1 72 ? 3.915 35.658 20.315 1.00 42.46 71 ILE A O 1
ATOM 519 N N . LEU A 1 73 ? 3.195 34.704 18.409 1.00 39.68 72 LEU A N 1
ATOM 520 C CA . LEU A 1 73 ? 3.676 35.780 17.544 1.00 34.74 72 LEU A CA 1
ATOM 521 C C . LEU A 1 73 ? 2.814 37.031 17.667 1.00 32.49 72 LEU A C 1
ATOM 522 O O . LEU A 1 73 ? 3.325 38.145 17.658 1.00 42.42 72 LEU A O 1
ATOM 527 N N . ASP A 1 74 ? 1.504 36.836 17.775 1.00 35.89 73 ASP A N 1
ATOM 528 C CA . ASP A 1 74 ? 0.584 37.940 18.011 1.00 39.13 73 ASP A CA 1
ATOM 529 C C . ASP A 1 74 ? 0.831 38.555 19.383 1.00 42.36 73 ASP A C 1
ATOM 530 O O . ASP A 1 74 ? 0.631 39.752 19.589 1.00 46.61 73 ASP A O 1
ATOM 535 N N . LEU A 1 75 ? 1.272 37.721 20.316 1.00 38.10 74 LEU A N 1
ATOM 536 C CA . LEU A 1 75 ? 1.632 38.179 21.640 1.00 36.28 74 LEU A CA 1
ATOM 537 C C . LEU A 1 75 ? 2.916 38.996 21.583 1.00 37.42 74 LEU A C 1
ATOM 538 O O . LEU A 1 75 ? 2.993 40.080 22.154 1.00 40.06 74 LEU A O 1
ATOM 543 N N . LEU A 1 76 ? 3.923 38.474 20.895 1.00 34.39 75 LEU A N 1
ATOM 544 C CA . LEU A 1 76 ? 5.165 39.208 20.697 1.00 36.03 75 LEU A CA 1
ATOM 545 C C . LEU A 1 76 ? 4.894 40.573 20.060 1.00 44.66 75 LEU A C 1
ATOM 546 O O . LEU A 1 76 ? 5.562 41.567 20.365 1.00 37.28 75 LEU A O 1
ATOM 551 N N . LYS A 1 77 ? 3.895 40.612 19.184 1.00 39.50 76 LYS A N 1
ATOM 552 C CA . LYS A 1 77 ? 3.559 41.822 18.455 1.00 40.83 76 LYS A CA 1
ATOM 553 C C . LYS A 1 77 ? 2.948 42.884 19.364 1.00 42.41 76 LYS A C 1
ATOM 554 O O . LYS A 1 77 ? 3.365 44.040 19.342 1.00 42.82 76 LYS A O 1
ATOM 560 N N . ASN A 1 78 ? 1.961 42.482 20.160 1.00 39.71 77 ASN A N 1
ATOM 561 C CA . ASN A 1 78 ? 1.223 43.413 21.002 1.00 36.66 77 ASN A CA 1
ATOM 562 C C . ASN A 1 78 ? 1.633 43.346 22.466 1.00 36.74 77 ASN A C 1
ATOM 563 O O . ASN A 1 78 ? 0.926 43.852 23.329 1.00 38.08 77 ASN A O 1
ATOM 568 N N . GLY A 1 79 ? 2.768 42.721 22.749 1.00 37.55 78 GLY A N 1
ATOM 569 C CA . GLY A 1 79 ? 3.158 42.463 24.123 1.00 32.00 78 GLY A CA 1
ATOM 570 C C . GLY A 1 79 ? 3.587 43.692 24.904 1.00 39.57 78 GLY A C 1
ATOM 571 O O . GLY A 1 79 ? 4.544 44.364 24.531 1.00 43.74 78 GLY A O 1
ATOM 572 N N . ARG A 1 80 ? 2.885 43.975 25.998 1.00 34.37 79 ARG A N 1
ATOM 573 C CA . ARG A 1 80 ? 3.210 45.117 26.847 1.00 41.08 79 ARG A CA 1
ATOM 574 C C . ARG A 1 80 ? 3.232 44.731 28.323 1.00 45.77 79 ARG A C 1
ATOM 575 O O . ARG A 1 80 ? 2.452 43.892 28.765 1.00 47.24 79 ARG A O 1
ATOM 591 N N . PRO A 1 82 ? 4.632 46.596 32.418 1.00 36.48 81 PRO A N 1
ATOM 592 C CA . PRO A 1 82 ? 5.463 47.540 33.164 1.00 46.72 81 PRO A CA 1
ATOM 593 C C . PRO A 1 82 ? 6.803 46.920 33.561 1.00 41.50 81 PRO A C 1
ATOM 594 O O . PRO A 1 82 ? 6.874 45.760 33.963 1.00 50.15 81 PRO A O 1
ATOM 598 N N . LEU A 1 83 ? 7.859 47.708 33.414 1.00 42.83 82 LEU A N 1
ATOM 599 C CA . LEU A 1 83 ? 9.196 47.317 33.815 1.00 37.50 82 LEU A CA 1
ATOM 600 C C . LEU A 1 83 ? 9.809 48.482 34.585 1.00 45.33 82 LEU A C 1
ATOM 601 O O . LEU A 1 83 ? 9.474 49.639 34.335 1.00 54.92 82 LEU A O 1
ATOM 606 N N . PRO A 1 84 ? 10.699 48.181 35.538 1.00 47.20 83 PRO A N 1
ATOM 607 C CA . PRO A 1 84 ? 11.336 49.243 36.323 1.00 42.02 83 PRO A CA 1
ATOM 608 C C . PRO A 1 84 ? 12.148 50.172 35.430 1.00 43.58 83 PRO A C 1
ATOM 609 O O . PRO A 1 84 ? 12.750 49.727 34.449 1.00 40.77 83 PRO A O 1
ATOM 613 N N . LYS A 1 85 ? 12.152 51.456 35.772 1.00 42.67 84 LYS A N 1
ATOM 614 C CA . LYS A 1 85 ? 12.916 52.452 35.038 1.00 48.85 84 LYS A CA 1
ATOM 615 C C . LYS A 1 85 ? 14.391 52.349 35.412 1.00 49.11 84 LYS A C 1
ATOM 616 O O . LYS A 1 85 ? 15.277 52.648 34.608 1.00 60.79 84 LYS A O 1
ATOM 622 N N . GLN A 1 86 ? 14.640 51.912 36.641 1.00 42.28 85 GLN A N 1
ATOM 623 C CA . GLN A 1 86 ? 15.994 51.738 37.143 1.00 50.47 85 GLN A CA 1
ATOM 624 C C . GLN A 1 86 ? 16.645 50.537 36.448 1.00 49.67 85 GLN A C 1
ATOM 625 O O . GLN A 1 86 ? 16.121 49.426 36.491 1.00 47.05 85 GLN A O 1
ATOM 631 N N . TRP A 1 87 ? 17.784 50.765 35.802 1.00 52.01 86 TRP A N 1
ATOM 632 C CA . TRP A 1 87 ? 18.411 49.748 34.961 1.00 52.62 86 TRP A CA 1
ATOM 633 C C . TRP A 1 87 ? 18.633 48.401 35.661 1.00 57.37 86 TRP A C 1
ATOM 634 O O . TRP A 1 87 ? 18.347 47.351 35.090 1.00 62.01 86 TRP A O 1
ATOM 645 N N . ALA A 1 88 ? 19.135 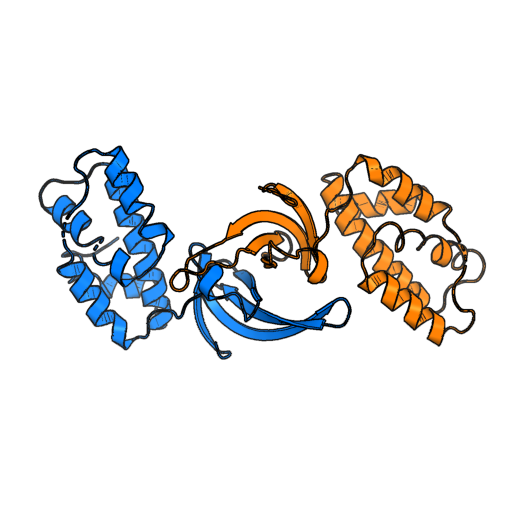48.432 36.893 1.00 58.86 87 ALA A N 1
ATOM 646 C CA . ALA A 1 88 ? 19.492 47.206 37.609 1.00 50.46 87 ALA A CA 1
ATOM 647 C C . ALA A 1 88 ? 18.275 46.373 38.007 1.00 49.62 87 ALA A C 1
ATOM 648 O O . ALA A 1 88 ? 18.261 45.155 37.832 1.00 57.26 87 ALA A O 1
ATOM 650 N N . ALA A 1 89 ? 17.260 47.031 38.552 1.00 47.88 88 ALA A N 1
ATOM 651 C CA . ALA A 1 89 ? 16.025 46.351 38.909 1.00 40.03 88 ALA A CA 1
ATOM 652 C C . ALA A 1 89 ? 15.333 45.799 37.662 1.00 54.21 88 ALA A C 1
ATOM 653 O O . ALA A 1 89 ? 14.693 44.748 37.716 1.00 57.29 88 ALA A O 1
ATOM 655 N N . ARG A 1 90 ? 15.462 46.507 36.541 1.00 41.63 89 ARG A N 1
ATOM 656 C CA . ARG A 1 90 ? 14.879 46.042 35.284 1.00 43.84 89 ARG A CA 1
ATOM 657 C C . ARG A 1 90 ? 15.604 44.805 34.754 1.00 42.18 89 ARG A C 1
ATOM 658 O O . ARG A 1 90 ? 14.967 43.850 34.318 1.00 50.06 89 ARG A O 1
ATOM 666 N N . HIS A 1 91 ? 16.933 44.830 34.791 1.00 44.56 90 HIS A N 1
ATOM 667 C CA . HIS A 1 91 ? 17.727 43.702 34.323 1.00 50.48 90 HIS A CA 1
ATOM 668 C C . HIS A 1 91 ? 17.465 42.458 35.170 1.00 54.84 90 HIS A C 1
ATOM 669 O O . HIS A 1 91 ? 17.440 41.337 34.658 1.00 50.45 90 HIS A O 1
ATOM 676 N N . ARG A 1 92 ? 17.263 42.662 36.466 1.00 46.75 91 ARG A N 1
ATOM 677 C CA . ARG A 1 92 ? 16.879 41.570 37.347 1.00 45.23 91 ARG A CA 1
ATOM 678 C C . ARG A 1 92 ? 15.597 40.944 36.819 1.00 47.23 91 ARG A C 1
ATOM 679 O O . ARG A 1 92 ? 15.506 39.729 36.643 1.00 54.60 91 ARG A O 1
ATOM 687 N N . LYS A 1 93 ? 14.615 41.798 36.555 1.00 46.67 92 LYS A N 1
ATOM 688 C CA . LYS A 1 93 ? 13.292 41.360 36.129 1.00 37.19 92 LYS A CA 1
ATOM 689 C C . LYS A 1 93 ? 13.341 40.587 34.815 1.00 33.86 92 LYS A C 1
ATOM 690 O O . LYS A 1 93 ? 12.709 39.541 34.685 1.00 52.05 92 LYS A O 1
ATOM 696 N N . THR A 1 94 ? 14.092 41.102 33.846 1.00 42.86 93 THR A N 1
ATOM 697 C CA . THR A 1 94 ? 14.172 40.461 32.537 1.00 41.82 93 THR A CA 1
ATOM 698 C C . THR A 1 94 ? 14.900 39.125 32.636 1.00 36.44 93 THR A C 1
ATOM 699 O O . THR A 1 94 ? 14.505 38.144 32.004 1.00 45.31 93 THR A O 1
ATOM 703 N N . SER A 1 95 ? 15.953 39.092 33.446 1.00 36.29 94 SER A N 1
ATOM 704 C CA . SER A 1 95 ? 16.682 37.856 33.721 1.00 46.27 94 SER A CA 1
ATOM 705 C C . SER A 1 95 ? 15.792 36.794 34.361 1.00 42.79 94 SER A C 1
ATOM 706 O O . SER A 1 95 ? 15.866 35.625 34.002 1.00 47.29 94 SER A O 1
ATOM 709 N N . GLU A 1 96 ? 14.950 37.199 35.304 1.00 40.56 95 GLU A N 1
ATOM 710 C 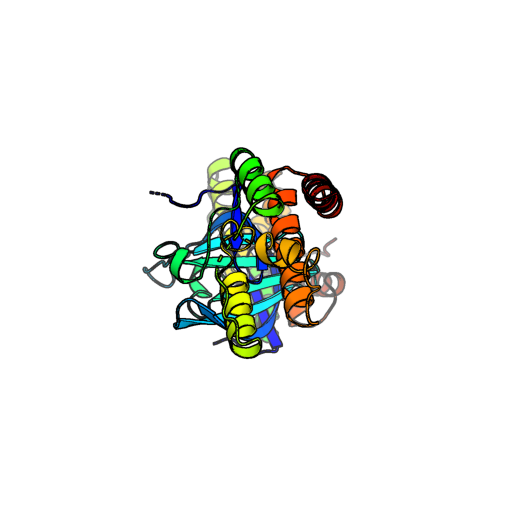CA A GLU A 1 96 ? 14.039 36.257 35.941 0.50 42.51 95 GLU A CA 1
ATOM 711 C CA B GLU A 1 96 ? 14.014 36.279 35.946 0.50 43.11 95 GLU A CA 1
ATOM 712 C C . GLU A 1 96 ? 13.069 35.657 34.927 1.00 46.73 95 GLU A C 1
ATOM 713 O O . GLU A 1 96 ? 12.809 34.453 34.945 1.00 50.38 95 GLU A O 1
ATOM 724 N N . ILE A 1 97 ? 12.546 36.492 34.038 1.00 45.54 96 ILE A N 1
ATOM 725 C CA . ILE A 1 97 ? 11.606 36.017 33.037 1.00 43.12 96 ILE A CA 1
ATOM 726 C C . ILE A 1 97 ? 12.275 35.052 32.059 1.00 43.34 96 ILE A C 1
ATOM 727 O O . ILE A 1 97 ? 11.722 34.006 31.740 1.00 43.29 96 ILE A O 1
ATOM 732 N N . LEU A 1 98 ? 13.469 35.407 31.601 1.00 36.28 97 LEU A N 1
ATOM 733 C CA . LEU A 1 98 ? 14.212 34.574 30.669 1.00 37.44 97 LEU A CA 1
ATOM 734 C C . LEU A 1 98 ? 14.573 33.232 31.303 1.00 49.13 97 LEU A C 1
ATOM 735 O O . LEU A 1 98 ? 14.418 32.179 30.681 1.00 44.97 97 LEU A O 1
ATOM 740 N N . ALA A 1 99 ? 15.053 33.283 32.542 1.00 48.92 98 ALA A N 1
ATOM 741 C CA . ALA A 1 99 ? 15.435 32.087 33.276 1.00 43.29 98 ALA A CA 1
ATOM 742 C C . ALA A 1 99 ? 14.234 31.173 33.476 1.00 52.57 98 ALA A C 1
ATOM 743 O O . ALA A 1 99 ? 14.354 29.949 33.382 1.00 51.53 98 ALA A O 1
ATOM 745 N N . ASP A 1 100 ? 13.077 31.766 33.746 1.00 41.69 99 ASP A N 1
ATOM 746 C CA . ASP A 1 100 ? 11.862 30.980 33.919 1.00 44.08 99 ASP A CA 1
ATOM 747 C C . ASP A 1 100 ? 11.526 30.260 32.605 1.00 47.84 99 ASP A C 1
ATOM 748 O O . ASP A 1 100 ? 11.039 29.128 32.610 1.00 44.58 99 ASP A O 1
ATOM 753 N N . GLY A 1 101 ? 11.797 30.930 31.486 1.00 40.13 100 GLY A N 1
ATOM 754 C CA . GLY A 1 101 ? 11.756 30.306 30.173 1.00 33.55 100 GLY A CA 1
ATOM 755 C C . GLY A 1 101 ? 10.391 30.012 29.577 1.00 38.30 100 GLY A C 1
ATOM 756 O O . GLY A 1 101 ? 10.286 29.280 28.594 1.00 45.75 100 GLY A O 1
ATOM 757 N N . ASN A 1 102 ? 9.341 30.571 30.164 1.00 39.48 101 ASN A N 1
ATOM 758 C CA . ASN A 1 102 ? 8.015 30.432 29.589 1.00 32.26 101 ASN A CA 1
ATOM 759 C C . ASN A 1 102 ? 7.910 31.237 28.282 1.00 46.38 101 ASN A C 1
ATOM 760 O O . ASN A 1 102 ? 8.257 32.413 28.244 1.00 43.27 101 ASN A O 1
ATOM 765 N N . PRO A 1 103 ? 7.449 30.593 27.199 1.00 45.11 102 PRO A N 1
ATOM 766 C CA . PRO A 1 103 ? 7.392 31.255 25.889 1.00 39.73 102 PRO A CA 1
ATOM 767 C C . PRO A 1 103 ? 6.397 32.413 25.842 1.00 37.10 102 PRO A C 1
ATOM 768 O O . PRO A 1 103 ? 6.628 33.392 25.137 1.00 35.47 102 PRO A O 1
ATOM 772 N N . TYR A 1 104 ? 5.301 32.293 26.581 1.00 31.73 103 TYR A N 1
ATOM 773 C CA . TYR A 1 104 ? 4.314 33.357 26.636 1.00 39.04 103 TYR A CA 1
ATOM 774 C C . TYR A 1 104 ? 4.818 34.572 27.412 1.00 43.08 103 TYR A C 1
ATOM 775 O O . TYR A 1 104 ? 4.632 35.707 26.976 1.00 40.40 103 TYR A O 1
ATOM 784 N N . ARG A 1 105 ? 5.458 34.338 28.552 1.00 35.56 104 ARG A N 1
ATOM 785 C CA . ARG A 1 105 ? 5.984 35.446 29.333 1.00 41.21 104 ARG A CA 1
ATOM 786 C C . ARG A 1 105 ? 7.099 36.106 28.549 1.00 42.83 104 ARG A C 1
ATOM 787 O O . ARG A 1 105 ? 7.234 37.327 28.549 1.00 37.71 104 ARG A O 1
ATOM 795 N N . ILE A 1 106 ? 7.896 35.286 27.876 1.00 36.68 105 ILE A N 1
ATOM 796 C CA . ILE A 1 106 ? 9.044 35.795 27.145 1.00 37.84 105 ILE A CA 1
ATOM 797 C C . ILE A 1 106 ? 8.617 36.637 25.940 1.00 37.62 105 ILE A C 1
ATOM 798 O O . ILE A 1 106 ? 9.197 37.687 25.670 1.00 44.12 105 ILE A O 1
ATOM 803 N N . ALA A 1 107 ? 7.586 36.180 25.236 1.00 36.85 106 ALA A N 1
ATOM 804 C CA . ALA A 1 107 ? 7.048 36.914 24.101 1.00 40.56 106 ALA A CA 1
ATOM 805 C C . ALA A 1 107 ? 6.500 38.278 24.528 1.00 41.81 106 ALA A C 1
ATOM 806 O O . ALA A 1 107 ? 6.685 39.284 23.839 1.00 42.40 106 ALA A O 1
ATOM 808 N N . GLN A 1 108 ? 5.816 38.295 25.664 1.00 34.17 107 GLN A N 1
ATOM 809 C CA . GLN A 1 108 ? 5.175 39.498 26.163 1.00 35.40 107 GLN A CA 1
ATOM 810 C C . GLN A 1 108 ? 6.235 40.520 26.565 1.00 43.03 107 GLN A C 1
ATOM 811 O O . GLN A 1 108 ? 6.106 41.712 26.288 1.00 37.75 107 GLN A O 1
ATOM 825 N N . ALA A 1 110 ? 9.450 40.576 25.442 1.00 35.51 109 ALA A N 1
ATOM 826 C CA . ALA A 1 110 ? 10.172 40.987 24.242 1.00 31.57 109 ALA A CA 1
ATOM 827 C C . ALA A 1 110 ? 9.353 42.014 23.461 1.00 35.06 109 ALA A C 1
ATOM 828 O O . ALA A 1 110 ? 9.896 42.943 22.868 1.00 35.53 109 ALA A O 1
ATOM 830 N N . GLY A 1 111 ? 8.040 41.831 23.462 1.00 30.51 110 GLY A N 1
ATOM 831 C CA . GLY A 1 111 ? 7.144 42.781 22.836 1.00 27.73 110 GLY A CA 1
ATOM 832 C C . GLY A 1 111 ? 7.380 44.169 23.394 1.00 31.48 110 GLY A C 1
ATOM 833 O O . GLY A 1 111 ? 7.477 45.143 22.651 1.00 39.35 110 GLY A O 1
ATOM 834 N N . GLN A 1 112 ? 7.490 44.246 24.715 1.00 36.58 111 GLN A N 1
ATOM 835 C CA . GLN A 1 112 ? 7.695 45.508 25.404 1.00 36.37 111 GLN A CA 1
ATOM 836 C C . GLN A 1 112 ? 9.053 46.106 25.059 1.00 36.77 111 GLN A C 1
ATOM 837 O O . GLN A 1 112 ? 9.152 47.287 24.732 1.00 42.36 111 GLN A O 1
ATOM 843 N N . LEU A 1 113 ? 10.096 45.287 25.129 1.00 32.55 112 LEU A N 1
ATOM 844 C CA . LEU A 1 113 ? 11.447 45.755 24.848 1.00 36.59 112 LEU A CA 1
ATOM 845 C C . LEU A 1 113 ? 11.607 46.201 23.400 1.00 39.98 112 LEU A C 1
ATOM 846 O O . LEU A 1 113 ? 12.317 47.162 23.102 1.00 50.88 112 LEU A O 1
ATOM 851 N N . ARG A 1 114 ? 10.946 45.487 22.501 1.00 38.86 113 ARG A N 1
ATOM 852 C CA . ARG A 1 114 ? 11.022 45.780 21.081 1.00 43.46 113 ARG A CA 1
ATOM 853 C C . ARG A 1 114 ? 10.311 47.095 20.755 1.00 45.48 113 ARG A C 1
ATOM 854 O O . ARG A 1 114 ? 10.798 47.891 19.958 1.00 41.13 113 ARG A O 1
ATOM 862 N N . ALA A 1 115 ? 9.159 47.313 21.377 1.00 41.94 114 ALA A N 1
ATOM 863 C CA . ALA A 1 115 ? 8.427 48.559 21.211 1.00 39.77 114 ALA A CA 1
ATOM 864 C C . ALA A 1 115 ? 9.293 49.740 21.649 1.00 44.21 114 ALA A C 1
ATOM 865 O O . ALA A 1 115 ? 9.345 50.770 20.978 1.00 50.50 114 ALA A O 1
ATOM 867 N N . TRP A 1 116 ? 9.982 49.581 22.773 1.00 43.67 115 TRP A N 1
ATOM 868 C CA . TRP A 1 116 ? 10.877 50.618 23.272 1.00 37.90 115 TRP A CA 1
ATOM 869 C C . TRP A 1 116 ? 12.045 50.850 22.327 1.00 44.08 115 TRP A C 1
ATOM 870 O O . TRP A 1 116 ? 12.469 51.988 22.130 1.00 51.31 115 TRP A O 1
ATOM 881 N N . GLU A 1 117 ? 12.569 49.767 21.758 1.00 43.47 116 GLU A N 1
ATOM 882 C CA . GLU A 1 117 ? 13.704 49.856 20.849 1.00 46.23 116 GLU A CA 1
ATOM 883 C C . GLU A 1 117 ? 13.362 50.707 19.632 1.00 54.98 116 GLU A C 1
ATOM 884 O O . GLU A 1 117 ? 14.100 51.621 19.270 1.00 51.73 116 GLU A O 1
ATOM 890 N N . VAL A 1 118 ? 12.232 50.403 19.007 1.00 48.86 117 VAL A N 1
ATOM 891 C CA . VAL A 1 118 ? 11.814 51.118 17.815 1.00 46.54 117 VAL A CA 1
ATOM 892 C C . VAL A 1 118 ? 11.461 52.567 18.132 1.00 48.63 117 VAL A C 1
ATOM 893 O O . VAL A 1 118 ? 11.683 53.454 17.311 1.00 57.99 117 VAL A O 1
ATOM 897 N N . GLU A 1 119 ? 10.928 52.808 19.327 1.00 42.00 118 GLU A N 1
ATOM 898 C CA . GLU A 1 119 ? 10.534 54.161 19.719 1.00 47.53 118 GLU A CA 1
ATOM 899 C C . GLU A 1 119 ? 11.704 55.080 20.093 1.00 49.74 118 GLU A C 1
ATOM 900 O O . GLU A 1 119 ? 11.744 56.227 19.657 1.00 51.25 118 GLU A O 1
ATOM 906 N N . ARG A 1 120 ? 12.650 54.583 20.888 1.00 52.78 119 ARG A N 1
ATOM 907 C CA A ARG A 1 120 ? 13.725 55.424 21.409 0.50 45.39 119 ARG A CA 1
ATOM 908 C CA B ARG A 1 120 ? 13.739 55.426 21.380 0.50 45.73 119 ARG A CA 1
ATOM 909 C C . ARG A 1 120 ? 15.031 54.667 21.663 1.00 43.71 119 ARG A C 1
ATOM 910 O O . ARG A 1 120 ? 15.939 55.188 22.305 1.00 51.07 119 ARG A O 1
ATOM 925 N N . GLY A 1 121 ? 15.123 53.439 21.173 1.00 53.20 120 GLY A N 1
ATOM 926 C CA . GLY A 1 121 ? 16.329 52.653 21.368 1.00 47.59 120 GLY A CA 1
ATOM 927 C C . GLY A 1 121 ? 16.440 52.021 22.746 1.00 49.01 120 GLY A C 1
ATOM 928 O O . GLY A 1 121 ? 15.671 52.334 23.655 1.00 47.32 120 GLY A O 1
ATOM 929 N N . LEU A 1 122 ? 17.420 51.138 22.897 1.00 43.48 121 LEU A N 1
ATOM 930 C CA . LEU A 1 122 ? 17.571 50.336 24.100 1.00 48.35 121 LEU A CA 1
ATOM 931 C C . LEU A 1 122 ? 19.008 50.388 24.606 1.00 55.30 121 LEU A C 1
ATOM 932 O O . LEU A 1 122 ? 19.944 50.443 23.811 1.00 55.23 121 LEU A O 1
ATOM 937 N N . PRO A 1 123 ? 19.188 50.378 25.938 1.00 59.37 122 PRO A N 1
ATOM 938 C CA . PRO A 1 123 ? 20.516 50.206 26.539 1.00 55.13 122 PRO A CA 1
ATOM 939 C C . PRO A 1 123 ? 21.042 48.805 26.247 1.00 53.25 122 PRO A C 1
ATOM 940 O O . PRO A 1 123 ? 20.245 47.919 25.940 1.00 54.46 122 PRO A O 1
ATOM 944 N N . ASP A 1 124 ? 22.353 48.606 26.354 1.00 58.58 123 ASP A N 1
ATOM 945 C CA . ASP A 1 124 ? 22.970 47.322 26.017 1.00 62.85 123 ASP A CA 1
ATOM 946 C C . ASP A 1 124 ? 22.381 46.133 26.775 1.00 63.31 123 ASP A C 1
ATOM 947 O O . ASP A 1 124 ? 22.137 45.081 26.187 1.00 60.38 123 ASP A O 1
ATOM 952 N N . LEU A 1 125 ? 22.160 46.294 28.075 1.00 58.30 124 LEU A N 1
ATOM 953 C CA . LEU A 1 125 ? 21.606 45.209 28.879 1.00 52.07 124 LEU A CA 1
ATOM 954 C C . LEU A 1 125 ? 20.224 44.804 28.385 1.00 55.37 124 LEU A C 1
ATOM 955 O O . LEU A 1 125 ? 19.867 43.624 28.396 1.00 61.15 124 LEU A O 1
ATOM 960 N N . ASP A 1 126 ? 19.449 45.793 27.952 1.00 45.90 125 ASP A N 1
ATOM 961 C CA . ASP A 1 126 ? 18.106 45.540 27.462 1.00 46.36 125 ASP A CA 1
ATOM 962 C C . ASP A 1 126 ? 18.145 44.881 26.091 1.00 48.88 125 ASP A C 1
ATOM 963 O O . ASP A 1 126 ? 17.290 44.062 25.764 1.00 50.76 125 ASP A O 1
ATOM 968 N N . ARG A 1 127 ? 19.149 45.236 25.296 1.00 51.06 126 ARG A N 1
ATOM 969 C CA . ARG A 1 127 ? 19.322 44.651 23.971 1.00 48.07 126 ARG A CA 1
ATOM 970 C C . ARG A 1 127 ? 19.679 43.177 24.090 1.00 48.80 126 ARG A C 1
ATOM 971 O O . ARG A 1 127 ? 19.187 42.338 23.335 1.00 57.15 126 ARG A O 1
ATOM 979 N N . GLN A 1 128 ? 20.537 42.872 25.056 1.00 48.43 127 GLN A N 1
ATOM 980 C CA . GLN A 1 128 ? 20.952 41.503 25.311 1.00 45.72 127 GLN A CA 1
ATOM 981 C C . GLN A 1 128 ? 19.769 40.647 25.732 1.00 51.62 127 GLN A C 1
ATOM 982 O O . GLN A 1 128 ? 19.644 39.502 25.305 1.00 60.89 127 GLN A O 1
ATOM 988 N N . ALA A 1 129 ? 18.903 41.204 26.572 1.00 44.83 128 AL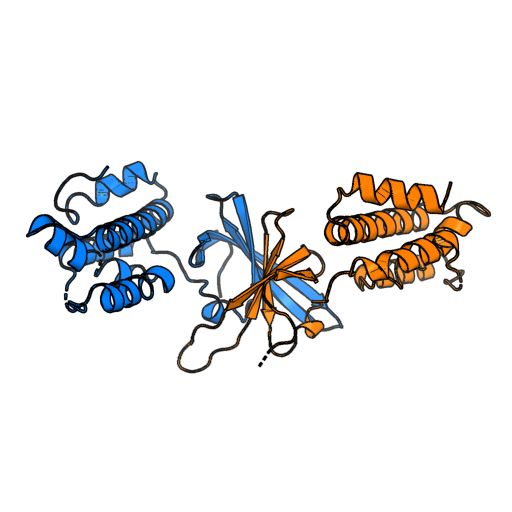A A N 1
ATOM 989 C CA . ALA A 1 129 ? 17.721 40.480 27.021 1.00 37.78 128 ALA A CA 1
ATOM 990 C C . ALA A 1 129 ? 16.783 40.209 25.849 1.00 40.82 128 ALA A C 1
ATOM 991 O O . ALA A 1 129 ? 16.237 39.113 25.718 1.00 48.60 128 ALA A O 1
ATOM 993 N N . LEU A 1 130 ? 16.610 41.219 25.001 1.00 43.60 129 LEU A N 1
ATOM 994 C CA . LEU A 1 130 ? 15.735 41.125 23.839 1.00 38.10 129 LEU A CA 1
ATOM 995 C C . LEU A 1 130 ? 16.271 40.099 22.853 1.00 42.40 129 LEU A C 1
ATOM 996 O O . LEU A 1 130 ? 15.518 39.292 22.312 1.00 44.66 129 LEU A O 1
ATOM 1001 N N . ARG A 1 131 ? 17.576 40.141 22.617 1.00 37.67 130 ARG A N 1
ATOM 1002 C CA . ARG A 1 131 ? 18.206 39.192 21.710 1.00 45.81 130 ARG A CA 1
ATOM 1003 C C . ARG A 1 131 ? 18.033 37.772 22.227 1.00 46.28 130 ARG A C 1
ATOM 1004 O O . ARG A 1 131 ? 17.696 36.861 21.479 1.00 54.55 130 ARG A O 1
ATOM 1012 N N . ARG A 1 132 ? 18.264 37.604 23.520 1.00 44.09 131 ARG A N 1
ATOM 1013 C CA . ARG A 1 132 ? 18.107 36.316 24.174 1.00 43.39 131 ARG A CA 1
ATOM 1014 C C . ARG A 1 132 ? 16.672 35.809 24.050 1.00 44.34 131 ARG A C 1
ATOM 1015 O O . ARG A 1 132 ? 16.447 34.630 23.762 1.00 53.82 131 ARG A O 1
ATOM 1023 N N . ALA A 1 133 ? 15.706 36.698 24.259 1.00 44.42 132 ALA A N 1
ATOM 1024 C CA . ALA A 1 133 ? 14.298 36.324 24.171 1.00 44.03 132 ALA A CA 1
ATOM 1025 C C . ALA A 1 133 ? 13.978 35.740 22.800 1.00 40.95 132 ALA A C 1
ATOM 1026 O O . ALA A 1 133 ? 13.283 34.729 22.687 1.00 46.83 132 ALA A O 1
ATOM 1028 N N . ILE A 1 134 ? 14.499 36.390 21.764 1.00 43.24 133 ILE A N 1
ATOM 1029 C CA . ILE A 1 134 ? 14.245 35.996 20.386 1.00 41.46 133 ILE A CA 1
ATOM 1030 C C . ILE A 1 134 ? 14.952 34.689 20.051 1.00 43.07 133 ILE A C 1
ATOM 1031 O O . ILE A 1 134 ? 14.413 33.850 19.333 1.00 52.17 133 ILE A O 1
ATOM 1036 N N . HIS A 1 135 ? 16.155 34.520 20.587 1.00 43.30 134 HIS A N 1
ATOM 1037 C CA . HIS A 1 135 ? 16.885 33.276 20.435 1.00 42.61 134 HIS A CA 1
ATOM 1038 C C . HIS A 1 135 ? 16.055 32.110 20.960 1.00 54.51 134 HIS A C 1
ATOM 1039 O O . HIS A 1 135 ? 15.871 31.102 20.274 1.00 58.38 134 HIS A O 1
ATOM 1046 N N . LEU A 1 136 ? 15.546 32.260 22.178 1.00 51.16 135 LEU A N 1
ATOM 1047 C CA . LEU A 1 136 ? 14.781 31.197 22.825 1.00 52.39 135 LEU A CA 1
ATOM 1048 C C . LEU A 1 136 ? 13.488 30.862 22.087 1.00 51.55 135 LEU A C 1
ATOM 1049 O O . LEU A 1 136 ? 13.145 29.691 21.924 1.00 49.89 135 LEU A O 1
ATOM 1054 N N . LEU A 1 137 ? 12.763 31.888 21.656 1.00 40.86 136 LEU A N 1
ATOM 1055 C CA . LEU A 1 137 ? 11.495 31.677 20.968 1.00 37.19 136 LEU A CA 1
ATOM 1056 C C . LEU A 1 137 ? 11.693 31.059 19.580 1.00 49.32 136 LEU A C 1
ATOM 1057 O O . LEU A 1 137 ? 10.968 30.153 19.182 1.00 47.23 136 LEU A O 1
ATOM 1062 N N . ALA A 1 138 ? 12.679 31.562 18.849 1.00 46.98 137 ALA A N 1
ATOM 1063 C CA . ALA A 1 138 ? 12.936 31.093 17.498 1.00 52.12 137 ALA A CA 1
ATOM 1064 C C . ALA A 1 138 ? 13.288 29.608 17.499 1.00 55.62 137 ALA A C 1
ATOM 1065 O O . ALA A 1 138 ? 12.741 28.834 16.712 1.00 47.99 137 ALA A O 1
ATOM 1067 N N . GLU A 1 139 ? 14.191 29.208 18.390 1.00 52.63 138 GLU A N 1
ATOM 1068 C CA . GLU A 1 139 ? 14.611 27.811 18.445 1.00 51.38 138 GLU A CA 1
ATOM 1069 C C . GLU A 1 139 ? 13.457 26.884 18.823 1.00 55.17 138 GLU A C 1
ATOM 1070 O O . GLU A 1 139 ? 13.338 25.785 18.281 1.00 54.85 138 GLU A O 1
ATOM 1076 N N . GLU A 1 140 ? 12.593 27.329 19.730 1.00 47.37 139 GLU A N 1
ATOM 1077 C CA . GLU A 1 140 ? 11.442 26.514 20.110 1.00 50.66 139 GLU A CA 1
ATOM 1078 C C . GLU A 1 140 ? 10.401 26.469 18.991 1.00 50.65 139 GLU A C 1
ATOM 1079 O O . GLU A 1 140 ? 9.778 25.439 18.755 1.00 53.91 139 GLU A O 1
ATOM 1085 N N . VAL A 1 141 ? 10.218 27.589 18.301 1.00 51.42 140 VAL A N 1
ATOM 1086 C CA . VAL A 1 141 ? 9.280 27.646 17.187 1.00 43.27 140 VAL A CA 1
ATOM 1087 C C . VAL A 1 141 ? 9.787 26.773 16.045 1.00 52.59 140 VAL A C 1
ATOM 1088 O O . VAL A 1 141 ? 9.016 26.055 15.409 1.00 46.83 140 VAL A O 1
ATOM 1092 N N . ALA A 1 142 ? 11.091 26.847 15.797 1.00 46.23 141 ALA A N 1
ATOM 1093 C CA . ALA A 1 142 ? 11.723 26.069 14.742 1.00 49.60 141 ALA A CA 1
ATOM 1094 C C . ALA A 1 142 ? 11.512 24.577 14.969 1.00 52.91 141 ALA A C 1
ATOM 1095 O O . ALA A 1 142 ? 11.189 23.841 14.040 1.00 56.82 141 ALA A O 1
ATOM 1097 N N . GLN A 1 143 ? 11.683 24.143 16.214 1.00 48.37 142 GLN A N 1
ATOM 1098 C CA . GLN A 1 143 ? 11.528 22.741 16.557 1.00 50.20 142 GLN A CA 1
ATOM 1099 C C . GLN A 1 143 ? 10.073 22.313 16.437 1.00 59.81 142 GLN A C 1
ATOM 1100 O O . GLN A 1 143 ? 9.773 21.235 15.924 1.00 61.98 142 GLN A O 1
ATOM 1106 N N . SER A 1 144 ? 9.170 23.160 16.915 1.00 52.61 143 SER A N 1
ATOM 1107 C CA . SER A 1 144 ? 7.748 22.845 16.906 1.00 49.37 143 SER A CA 1
ATOM 1108 C C . SER A 1 144 ? 7.216 22.635 15.489 1.00 60.62 143 SER A C 1
ATOM 1109 O O . SER A 1 144 ? 6.329 21.810 15.266 1.00 57.70 143 SER A O 1
ATOM 1112 N N . LEU A 1 145 ? 7.763 23.387 14.540 1.00 44.16 144 LEU A N 1
ATOM 1113 C CA . LEU A 1 145 ? 7.293 23.354 13.162 1.00 49.85 144 LEU A CA 1
ATOM 1114 C C . LEU A 1 145 ? 8.231 22.529 12.289 1.00 55.50 144 LEU A C 1
ATOM 1115 O O . LEU A 1 145 ? 8.015 22.390 11.086 1.00 58.94 144 LEU A O 1
ATOM 1120 N N . GLU A 1 146 ? 9.280 21.999 12.907 1.00 56.04 145 GLU A N 1
ATOM 1121 C CA . GLU A 1 146 ? 10.270 21.187 12.210 1.00 58.56 145 GLU A CA 1
ATOM 1122 C C . GLU A 1 146 ? 10.830 21.912 10.996 1.00 71.13 145 GLU A C 1
ATOM 1123 O O . GLU A 1 146 ? 10.914 21.351 9.901 1.00 74.04 145 GLU A O 1
ATOM 1129 N N . ILE A 1 147 ? 11.203 23.169 11.207 1.00 61.60 146 ILE A N 1
ATOM 1130 C CA . ILE A 1 147 ? 11.881 23.963 10.194 1.00 54.41 146 ILE A CA 1
ATOM 1131 C C . ILE A 1 147 ? 13.206 24.461 10.766 1.00 59.96 146 ILE A C 1
ATOM 1132 O O . ILE A 1 147 ? 13.541 24.173 11.918 1.00 56.53 146 ILE A O 1
ATOM 1137 N N . THR A 1 148 ? 13.965 25.204 9.967 1.00 61.17 147 THR A N 1
ATOM 1138 C CA . THR A 1 148 ? 15.241 25.735 10.439 1.00 64.38 147 THR A CA 1
ATOM 1139 C C . THR A 1 148 ? 15.026 27.024 11.221 1.00 69.58 147 THR A C 1
ATOM 1140 O O . THR A 1 148 ? 14.049 27.742 10.995 1.00 66.08 147 THR A O 1
ATOM 1144 N N . VAL A 1 149 ? 15.938 27.311 12.145 1.00 72.41 148 VAL A N 1
ATOM 1145 C CA . VAL A 1 149 ? 15.881 28.554 12.903 1.00 68.13 148 VAL A CA 1
ATOM 1146 C C . VAL A 1 149 ? 15.771 29.736 11.941 1.00 64.76 148 VAL A C 1
ATOM 1147 O O . VAL A 1 149 ? 15.009 30.676 12.180 1.00 59.97 148 VAL A O 1
ATOM 1151 N N . GLN A 1 150 ? 16.519 29.663 10.843 1.00 65.81 149 GLN A N 1
ATOM 1152 C CA . GLN A 1 150 ? 16.485 30.687 9.803 1.00 69.99 149 GLN A CA 1
ATOM 1153 C C . GLN A 1 150 ? 15.094 30.846 9.187 1.00 72.31 149 GLN A C 1
ATOM 1154 O O . GLN A 1 150 ? 14.634 31.965 8.948 1.00 70.51 149 GLN A O 1
ATOM 1160 N N . GLU A 1 151 ? 14.430 29.725 8.926 1.00 59.81 150 GLU A N 1
ATOM 1161 C CA . GLU A 1 151 ? 13.083 29.757 8.369 1.00 63.36 150 GLU A CA 1
ATOM 1162 C C . GLU A 1 151 ? 12.098 30.264 9.411 1.00 60.38 150 GLU A C 1
ATOM 1163 O O . GLU A 1 151 ? 11.153 30.980 9.086 1.00 65.07 150 GLU A O 1
ATOM 1169 N N . ALA A 1 152 ? 12.323 29.878 10.664 1.00 57.79 151 ALA A N 1
ATOM 1170 C CA . ALA A 1 152 ? 11.487 30.327 11.770 1.00 55.04 151 ALA A CA 1
ATOM 1171 C C . ALA A 1 152 ? 11.538 31.847 11.898 1.00 51.56 151 ALA A C 1
ATOM 1172 O O . ALA A 1 152 ? 10.500 32.507 11.946 1.00 50.30 151 ALA A O 1
ATOM 1174 N N . LYS A 1 153 ? 12.748 32.396 11.943 1.00 56.73 152 LYS A N 1
ATOM 1175 C CA . LYS A 1 153 ? 12.934 33.843 12.026 1.00 55.63 152 LYS A CA 1
ATOM 1176 C C . LYS A 1 153 ? 12.085 34.601 10.997 1.00 56.61 152 LYS A C 1
ATOM 1177 O O . LYS A 1 153 ? 11.564 35.678 11.287 1.00 59.31 152 LYS A O 1
ATOM 1183 N N . ARG A 1 154 ? 11.947 34.034 9.801 1.00 46.90 153 ARG A N 1
ATOM 1184 C CA . ARG A 1 154 ? 11.133 34.643 8.753 1.00 56.09 153 ARG A CA 1
ATOM 1185 C C . ARG A 1 154 ? 9.690 34.833 9.222 1.00 54.09 153 ARG A C 1
ATOM 1186 O O . ARG A 1 154 ? 9.066 35.855 8.938 1.00 51.08 153 ARG A O 1
ATOM 1194 N N . LEU A 1 155 ? 9.168 33.841 9.940 1.00 49.14 154 LEU A N 1
ATOM 1195 C CA . LEU A 1 155 ? 7.812 33.900 10.486 1.00 48.66 154 LEU A CA 1
ATOM 1196 C C . LEU A 1 155 ? 7.616 35.057 11.472 1.00 45.85 154 LEU A C 1
ATOM 1197 O O . LEU A 1 155 ? 6.490 35.478 11.727 1.00 46.99 154 LEU A O 1
ATOM 1202 N N . PHE A 1 156 ? 8.715 35.557 12.030 1.00 39.27 155 PHE A N 1
ATOM 1203 C CA . PHE A 1 156 ? 8.659 36.579 13.074 1.00 45.19 155 PHE A CA 1
ATOM 1204 C C . PHE A 1 156 ? 8.524 37.999 12.513 1.00 51.66 155 PHE A C 1
ATOM 1205 O O . PHE A 1 156 ? 8.237 38.933 13.259 1.00 49.44 155 PHE A O 1
ATOM 1213 N N . GLU A 1 157 ? 8.728 38.156 11.207 1.00 45.38 156 GLU A N 1
ATOM 1214 C CA A GLU A 1 157 ? 8.769 39.478 10.567 0.50 49.31 156 GLU A CA 1
ATOM 1215 C CA B GLU A 1 157 ? 8.800 39.483 10.613 0.50 48.19 156 GLU A CA 1
ATOM 1216 C C . GLU A 1 157 ? 7.599 40.385 10.937 1.00 47.22 156 GLU A C 1
ATOM 1217 O O . GLU A 1 157 ? 7.788 41.534 11.334 1.00 44.79 156 GLU A O 1
ATOM 1228 N N . GLU A 1 158 ? 6.378 39.879 10.796 1.00 35.78 157 GLU A N 1
ATOM 1229 C CA . GLU A 1 158 ? 5.229 40.711 11.132 1.00 32.08 157 GLU A CA 1
ATOM 1230 C C . GLU A 1 158 ? 5.298 41.225 12.577 1.00 40.80 157 GLU A C 1
ATOM 1231 O O . GLU A 1 158 ? 5.252 42.426 12.809 1.00 49.45 157 GLU A O 1
ATOM 1237 N N . ALA A 1 159 ? 5.408 40.314 13.540 1.00 38.39 158 ALA A N 1
ATOM 1238 C CA . ALA A 1 159 ? 5.459 40.699 14.945 1.00 37.17 158 ALA A CA 1
ATOM 1239 C C . ALA A 1 159 ? 6.643 41.617 15.250 1.00 41.08 158 ALA A C 1
ATOM 1240 O O . ALA A 1 159 ? 6.512 42.589 16.003 1.00 35.97 158 ALA A O 1
ATOM 1242 N N . TRP A 1 160 ? 7.789 41.306 14.655 1.00 39.46 159 TRP A N 1
ATOM 1243 C CA . TRP A 1 160 ? 9.012 42.073 14.864 1.00 41.42 159 TRP A CA 1
ATOM 1244 C C . TRP A 1 160 ? 8.955 43.469 14.232 1.00 48.50 159 TRP A C 1
ATOM 1245 O O . TRP A 1 160 ? 9.663 44.380 14.663 1.00 36.20 159 TRP A O 1
ATOM 1256 N N . GLY A 1 161 ? 8.110 43.618 13.213 1.00 43.89 160 GLY A N 1
ATOM 1257 C CA . GLY A 1 161 ? 7.903 44.887 12.534 1.00 44.04 160 GLY A CA 1
ATOM 1258 C C . GLY A 1 161 ? 8.888 45.169 11.415 1.00 57.36 160 GLY A C 1
ATOM 1259 O O . GLY A 1 161 ? 8.936 46.269 10.880 1.00 48.18 160 GLY A O 1
ATOM 1260 N N . GLU A 1 162 ? 9.662 44.159 11.047 1.00 67.63 161 GLU A N 1
ATOM 1261 C CA . GLU A 1 162 ? 10.809 44.350 10.177 1.00 62.90 161 GLU A CA 1
ATOM 1262 C C . GLU A 1 162 ? 11.451 42.972 10.051 1.00 64.86 161 GLU A C 1
ATOM 1263 O O . GLU A 1 162 ? 11.121 42.075 10.818 1.00 55.45 161 GLU A O 1
ATOM 1269 N N . GLU A 1 163 ? 12.351 42.782 9.094 1.00 59.65 162 GLU A N 1
ATOM 1270 C CA . GLU A 1 163 ? 13.020 41.491 8.975 1.00 65.10 162 GLU A CA 1
ATOM 1271 C C . GLU A 1 163 ? 14.151 41.367 9.998 1.00 67.49 162 GLU A C 1
ATOM 1272 O O . GLU A 1 163 ? 14.838 42.338 10.303 1.00 65.09 162 GLU A O 1
ATOM 1278 N N . LEU A 1 164 ? 14.333 40.161 10.526 1.00 57.98 163 LEU A N 1
ATOM 1279 C CA . LEU A 1 164 ? 15.349 39.901 11.543 1.00 60.42 163 LEU A CA 1
ATOM 1280 C C . LEU A 1 164 ? 16.658 39.429 10.919 1.00 85.46 163 LEU A C 1
ATOM 1281 O O . LEU A 1 164 ? 16.693 39.023 9.757 1.00 98.94 163 LEU A O 1
ATOM 1286 N N . ASN A 1 165 ? 17.728 39.460 11.707 1.00 91.47 164 ASN A N 1
ATOM 1287 C CA . ASN A 1 165 ? 19.042 39.037 11.236 1.00 100.90 164 ASN A CA 1
ATOM 1288 C C . ASN A 1 165 ? 19.423 37.651 11.749 1.00 106.17 164 ASN A C 1
ATOM 1289 O O . ASN A 1 165 ? 18.585 36.751 11.820 1.00 103.78 164 ASN A O 1
ATOM 1294 N N . SER B 1 1 ? 20.195 24.466 55.749 1.00 103.47 0 SER B N 1
ATOM 1295 C CA . SER B 1 1 ? 21.271 24.420 54.753 1.00 108.52 0 SER B CA 1
ATOM 1296 C C . SER B 1 1 ? 22.327 23.380 55.108 1.00 119.97 0 SER B C 1
ATOM 1297 O O . SER B 1 1 ? 23.535 23.591 54.830 1.00 115.11 0 SER B O 1
ATOM 1307 N N . LYS B 1 3 ? 23.239 21.379 53.569 1.00 98.79 2 LYS B N 1
ATOM 1308 C CA . LYS B 1 3 ? 24.002 21.444 52.321 1.00 83.45 2 LYS B CA 1
ATOM 1309 C C . LYS B 1 3 ? 24.995 20.276 52.176 1.00 77.25 2 LYS B C 1
ATOM 1310 O O . LYS B 1 3 ? 26.212 20.508 52.201 1.00 79.14 2 LYS B O 1
ATOM 1312 N N . GLU B 1 4 ? 24.517 19.039 52.025 1.00 60.00 3 GLU B N 1
ATOM 1313 C CA . GLU B 1 4 ? 25.458 17.910 51.963 1.00 64.55 3 GLU B CA 1
ATOM 1314 C C . GLU B 1 4 ? 26.379 17.998 50.749 1.00 71.22 3 GLU B C 1
ATOM 1315 O O . GLU B 1 4 ? 27.598 17.832 50.867 1.00 58.28 3 GLU B O 1
ATOM 1321 N N . PHE B 1 5 ? 25.794 18.254 49.583 1.00 61.78 4 PHE B N 1
ATOM 1322 C CA . PHE B 1 5 ? 26.568 18.400 48.361 1.00 56.98 4 PHE B CA 1
ATOM 1323 C C . PHE B 1 5 ? 26.461 19.835 47.869 1.00 64.16 4 PHE B C 1
ATOM 1324 O O . PHE B 1 5 ? 25.356 20.380 47.796 1.00 75.30 4 PHE B O 1
ATOM 1332 N N . ARG B 1 6 ? 27.594 20.443 47.523 1.00 70.10 5 ARG B N 1
ATOM 1333 C CA . ARG B 1 6 ? 27.611 21.838 47.091 1.00 75.03 5 ARG B CA 1
ATOM 1334 C C . ARG B 1 6 ? 28.194 21.956 45.682 1.00 70.33 5 ARG B C 1
ATOM 1335 O O . ARG B 1 6 ? 28.917 21.066 45.241 1.00 61.32 5 ARG B O 1
ATOM 1343 N N . PRO B 1 7 ? 27.876 23.052 44.967 1.00 66.84 6 PRO B N 1
ATOM 1344 C CA . PRO B 1 7 ? 28.358 23.246 43.593 1.00 63.17 6 PRO B CA 1
ATOM 1345 C C . PRO B 1 7 ? 29.862 23.022 43.471 1.00 63.25 6 PRO B C 1
ATOM 1346 O O . PRO B 1 7 ? 30.626 23.535 44.288 1.00 64.85 6 PRO B O 1
ATOM 1350 N N . GLY B 1 8 ? 30.276 22.256 42.467 1.00 57.46 7 GLY B N 1
ATOM 1351 C CA . GLY B 1 8 ? 31.684 21.972 42.261 1.00 62.42 7 GLY B CA 1
ATOM 1352 C C . GLY B 1 8 ? 32.189 20.687 42.897 1.00 60.10 7 GLY B C 1
ATOM 1353 O O . GLY B 1 8 ? 33.310 20.265 42.624 1.00 68.78 7 GLY B O 1
ATOM 1354 N N . ASP B 1 9 ? 31.376 20.069 43.750 1.00 61.25 8 ASP B N 1
ATOM 1355 C CA . ASP B 1 9 ? 31.752 18.802 44.389 1.00 59.18 8 ASP B CA 1
ATOM 1356 C C . ASP B 1 9 ? 31.858 17.675 43.359 1.00 51.63 8 ASP B C 1
ATOM 1357 O O . ASP B 1 9 ? 30.884 17.355 42.676 1.00 53.82 8 ASP B O 1
ATOM 1362 N N . LYS B 1 10 ? 33.042 17.080 43.245 1.00 59.87 9 LYS B N 1
ATOM 1363 C CA . LYS B 1 10 ? 33.231 15.914 42.384 1.00 52.70 9 LYS B CA 1
ATOM 1364 C C . LYS B 1 10 ? 32.472 14.706 42.947 1.00 60.43 9 LYS B C 1
AT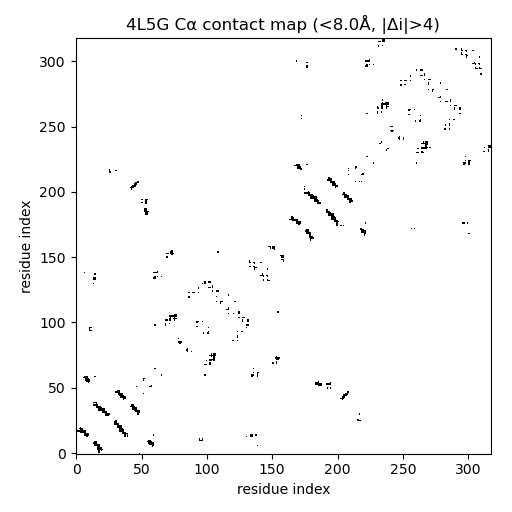OM 1365 O O . LYS B 1 10 ? 32.715 14.290 44.077 1.00 57.86 9 LYS B O 1
ATOM 1371 N N . VAL B 1 11 ? 31.555 14.148 42.161 1.00 63.16 10 VAL B N 1
ATOM 1372 C CA . VAL B 1 11 ? 30.698 13.069 42.650 1.00 47.59 10 VAL B CA 1
ATOM 1373 C C . VAL B 1 11 ? 30.637 11.831 41.749 1.00 58.00 10 VAL B C 1
ATOM 1374 O O . VAL B 1 11 ? 31.111 11.844 40.613 1.00 53.24 10 VAL B O 1
ATOM 1378 N N . VAL B 1 12 ? 30.046 10.764 42.281 1.00 50.22 11 VAL B N 1
ATOM 1379 C CA . VAL B 1 12 ? 29.768 9.561 41.506 1.00 46.45 11 VAL B CA 1
ATOM 1380 C C . VAL B 1 12 ? 28.292 9.185 41.597 1.00 54.62 11 VAL B C 1
ATOM 1381 O O . VAL B 1 12 ? 27.702 9.200 42.676 1.00 58.07 11 VAL B O 1
ATOM 1385 N N . LEU B 1 13 ? 27.704 8.840 40.457 1.00 55.28 12 LEU B N 1
ATOM 1386 C CA . LEU B 1 13 ? 26.315 8.401 40.409 1.00 57.25 12 LEU B CA 1
ATOM 1387 C C . LEU B 1 13 ? 26.127 7.324 39.341 1.00 66.52 12 LEU B C 1
ATOM 1388 O O . LEU B 1 13 ? 26.051 7.636 38.154 1.00 59.29 12 LEU B O 1
ATOM 1393 N N . PRO B 1 14 ? 26.059 6.050 39.758 1.00 68.04 13 PRO B N 1
ATOM 1394 C CA . PRO B 1 14 ? 25.873 4.950 38.806 1.00 65.51 13 PRO B CA 1
ATOM 1395 C C . PRO B 1 14 ? 24.498 5.021 38.148 1.00 69.80 13 PRO B C 1
ATOM 1396 O O . PRO B 1 14 ? 23.524 5.359 38.823 1.00 66.46 13 PRO B O 1
ATOM 1400 N N . PRO B 1 15 ? 24.418 4.699 36.848 1.00 61.49 14 PRO B N 1
ATOM 1401 C CA . PRO B 1 15 ? 25.559 4.271 36.038 1.00 64.70 14 PRO B CA 1
ATOM 1402 C C . PRO B 1 15 ? 26.094 5.385 35.148 1.00 61.51 14 PRO B C 1
ATOM 1403 O O . PRO B 1 15 ? 26.736 5.088 34.139 1.00 58.22 14 PRO B O 1
ATOM 1407 N N . TYR B 1 16 ? 25.826 6.638 35.501 1.00 57.21 15 TYR B N 1
ATOM 1408 C CA . TYR B 1 16 ? 26.281 7.762 34.689 1.00 51.17 15 TYR B CA 1
ATOM 1409 C C . TYR B 1 16 ? 27.762 8.008 34.909 1.00 55.09 15 TYR B C 1
ATOM 1410 O O . TYR B 1 16 ? 28.425 8.644 34.091 1.00 62.66 15 TYR B O 1
ATOM 1419 N N . GLY B 1 17 ? 28.274 7.497 36.022 1.00 48.51 16 GLY B N 1
ATOM 1420 C CA . GLY B 1 17 ? 29.693 7.564 36.301 1.00 45.03 16 GLY B CA 1
ATOM 1421 C C . GLY B 1 17 ? 30.082 8.789 37.096 1.00 54.86 16 GLY B C 1
ATOM 1422 O O . GLY B 1 17 ? 29.339 9.245 37.960 1.00 67.10 16 GLY B O 1
ATOM 1423 N N . VAL B 1 18 ? 31.256 9.326 36.793 1.00 52.91 17 VAL B N 1
ATOM 1424 C CA . VAL B 1 18 ? 31.812 10.429 37.556 1.00 45.80 17 VAL B CA 1
ATOM 1425 C C . VAL B 1 18 ? 31.440 11.789 36.967 1.00 55.47 17 VAL B C 1
ATOM 1426 O O . VAL B 1 18 ? 31.460 11.980 35.752 1.00 59.62 17 VAL B O 1
ATOM 1430 N N . GLY B 1 19 ? 31.090 12.725 37.845 1.00 49.32 18 GLY B N 1
ATOM 1431 C CA . GLY B 1 19 ? 30.686 14.052 37.427 1.00 57.34 18 GLY B CA 1
ATOM 1432 C C . GLY B 1 19 ? 30.860 15.114 38.496 1.00 54.86 18 GLY B C 1
ATOM 1433 O O . GLY B 1 19 ? 31.566 14.910 39.486 1.00 58.05 18 GLY B O 1
ATOM 1434 N N . VAL B 1 20 ? 30.210 16.254 38.287 1.00 57.45 19 VAL B N 1
ATOM 1435 C CA . VAL B 1 20 ? 30.325 17.391 39.193 1.00 57.96 19 VAL B CA 1
ATOM 1436 C C . VAL B 1 20 ? 28.948 17.982 39.453 1.00 59.36 19 VAL B C 1
ATOM 1437 O O . VAL B 1 20 ? 28.152 18.152 38.529 1.00 64.49 19 VAL B O 1
ATOM 1441 N N . VAL B 1 21 ? 28.660 18.296 40.709 1.00 54.51 20 VAL B N 1
ATOM 1442 C CA . VAL B 1 21 ? 27.385 18.933 41.026 1.00 64.20 20 VAL B CA 1
ATOM 1443 C C . VAL B 1 21 ? 27.387 20.421 40.656 1.00 66.45 20 VAL B C 1
ATOM 1444 O O . VAL B 1 21 ? 28.321 21.161 40.979 1.00 62.11 20 VAL B O 1
ATOM 1448 N N . ALA B 1 22 ? 26.334 20.839 39.962 1.00 65.72 21 ALA B N 1
ATOM 1449 C CA . ALA B 1 22 ? 26.238 22.192 39.434 1.00 68.23 21 ALA B CA 1
ATOM 1450 C C . ALA B 1 22 ? 25.555 23.133 40.415 1.00 73.54 21 ALA B C 1
ATOM 1451 O O . ALA B 1 22 ? 26.051 24.222 40.692 1.00 98.44 21 ALA B O 1
ATOM 1453 N N . GLY B 1 23 ? 24.413 22.705 40.936 1.00 67.42 22 GLY B N 1
ATOM 1454 C CA . GLY B 1 23 ? 23.632 23.517 41.848 1.00 72.46 22 GLY B CA 1
ATOM 1455 C C . GLY B 1 23 ? 22.309 22.848 42.160 1.00 70.59 22 GLY B C 1
ATOM 1456 O O . GLY B 1 23 ? 22.123 21.662 41.878 1.00 65.07 22 GLY B O 1
ATOM 1457 N N . ILE B 1 24 ? 21.386 23.606 42.739 1.00 72.62 23 ILE B N 1
ATOM 1458 C CA . ILE B 1 24 ? 20.090 23.057 43.111 1.00 74.35 23 ILE B CA 1
ATOM 1459 C C . ILE B 1 24 ? 18.966 23.601 42.242 1.00 78.00 23 ILE B C 1
ATOM 1460 O O . ILE B 1 24 ? 18.946 24.782 41.890 1.00 68.63 23 ILE B O 1
ATOM 1465 N N . ALA B 1 25 ? 18.041 22.718 41.882 1.00 77.52 24 ALA B N 1
ATOM 1466 C CA . ALA B 1 25 ? 16.881 23.098 41.093 1.00 71.36 24 ALA B CA 1
ATOM 1467 C C . ALA B 1 25 ? 15.620 22.930 41.925 1.00 72.63 24 ALA B C 1
ATOM 1468 O O . ALA B 1 25 ? 15.358 21.857 42.467 1.00 72.62 24 ALA B O 1
ATOM 1470 N N . GLN B 1 26 ? 14.845 24.001 42.024 1.00 71.51 25 GLN B N 1
ATOM 1471 C CA . GLN B 1 26 ? 13.628 23.998 42.817 1.00 77.79 25 GLN B CA 1
ATOM 1472 C C . GLN B 1 26 ? 12.663 25.054 42.292 1.00 88.47 25 GLN B C 1
ATOM 1473 O O . GLN B 1 26 ? 12.838 26.246 42.527 1.00 104.69 25 GLN B O 1
ATOM 1479 N N . ARG B 1 27 ? 11.656 24.602 41.557 1.00 86.09 26 ARG B N 1
ATOM 1480 C CA . ARG B 1 27 ? 10.629 25.483 41.029 1.00 85.64 26 ARG B CA 1
ATOM 1481 C C . ARG B 1 27 ? 9.309 25.148 41.702 1.00 99.37 26 ARG B C 1
ATOM 1482 O O . ARG B 1 27 ? 9.023 23.981 41.974 1.00 110.09 26 ARG B O 1
ATOM 1490 N N . SER B 1 28 ? 8.469 26.135 41.971 1.00 107.32 27 SER B N 1
ATOM 1491 C CA . SER B 1 28 ? 7.236 25.837 42.684 1.00 112.50 27 SER B CA 1
ATOM 1492 C C . SER B 1 28 ? 6.156 25.297 41.754 1.00 122.31 27 SER B C 1
ATOM 1493 O O . SER B 1 28 ? 5.785 25.948 40.793 1.00 110.29 27 SER B O 1
ATOM 1496 N N . VAL B 1 29 ? 5.672 24.090 42.033 1.00 139.14 28 VAL B N 1
ATOM 1497 C CA . VAL B 1 29 ? 4.593 23.491 41.249 1.00 143.94 28 VAL B CA 1
ATOM 1498 C C . VAL B 1 29 ? 3.287 24.231 41.405 1.00 150.13 28 VAL B C 1
ATOM 1499 O O . VAL B 1 29 ? 2.612 24.556 40.438 1.00 155.18 28 VAL B O 1
ATOM 1503 N N . SER B 1 30 ? 2.951 24.498 42.653 1.00 148.93 29 SER B N 1
ATOM 1504 C CA . SER B 1 30 ? 1.911 25.427 43.015 1.00 154.50 29 SER B CA 1
ATOM 1505 C C . SER B 1 30 ? 2.583 26.249 44.078 1.00 156.36 29 SER B C 1
ATOM 1506 O O . SER B 1 30 ? 3.129 27.316 43.804 1.00 155.70 29 SER B O 1
ATOM 1509 N N . GLY B 1 31 ? 2.569 25.707 45.296 1.00 155.81 30 GLY B N 1
ATOM 1510 C CA . GLY B 1 31 ? 3.346 26.231 46.403 1.00 155.62 30 GLY B CA 1
ATOM 1511 C C . GLY B 1 31 ? 4.419 25.273 46.901 1.00 153.79 30 GLY B C 1
ATOM 1512 O O . GLY B 1 31 ? 5.365 25.681 47.574 1.00 150.28 30 GLY B O 1
ATOM 1513 N N . VAL B 1 32 ? 4.275 23.995 46.563 1.00 152.69 31 VAL B N 1
ATOM 1514 C CA . VAL B 1 32 ? 5.237 22.969 46.967 1.00 148.74 31 VAL B CA 1
ATOM 1515 C C . VAL B 1 32 ? 6.432 22.904 46.019 1.00 148.55 31 VAL B C 1
ATOM 1516 O O . VAL B 1 32 ? 6.279 22.956 44.800 1.00 144.97 31 VAL B O 1
ATOM 1520 N N . SER B 1 33 ? 7.625 22.785 46.589 1.00 144.82 32 SER B N 1
ATOM 1521 C CA . SER B 1 33 ? 8.844 22.802 45.793 1.00 134.13 32 SER B CA 1
ATOM 1522 C C . SER B 1 33 ? 9.866 21.762 46.241 1.00 117.66 32 SER B C 1
ATOM 1523 O O . SER B 1 33 ? 10.767 22.063 47.023 1.00 105.38 32 SER B O 1
ATOM 1526 N N . ARG B 1 34 ? 9.718 20.539 45.740 1.00 107.78 33 ARG B N 1
ATOM 1527 C CA . ARG B 1 34 ? 10.714 19.497 45.951 1.00 91.74 33 ARG B CA 1
ATOM 1528 C C . ARG B 1 34 ? 12.014 19.927 45.275 1.00 85.25 33 ARG B C 1
ATOM 1529 O O . ARG B 1 34 ? 11.991 20.447 44.164 1.00 94.19 33 ARG B O 1
ATOM 1537 N N . ALA B 1 35 ? 13.143 19.726 45.947 1.00 81.53 34 ALA B N 1
ATOM 1538 C CA . ALA B 1 35 ? 14.432 20.205 45.445 1.00 61.67 34 ALA B CA 1
ATOM 1539 C C . ALA B 1 35 ? 15.328 19.080 44.931 1.00 69.78 34 ALA B C 1
ATOM 1540 O O . ALA B 1 35 ? 15.340 17.976 45.483 1.00 67.57 34 ALA B O 1
ATOM 1542 N N . TYR B 1 36 ? 16.087 19.378 43.878 1.00 65.98 35 TYR B N 1
ATOM 1543 C CA . TYR B 1 36 ? 16.964 18.396 43.245 1.00 58.15 35 TYR B CA 1
ATOM 1544 C C . TYR B 1 36 ? 18.348 18.959 42.958 1.00 64.64 35 TYR B C 1
ATOM 1545 O O . TYR B 1 36 ? 18.483 20.093 42.504 1.00 63.02 35 TYR B O 1
ATOM 1554 N N . TYR B 1 37 ? 19.377 18.157 43.218 1.00 67.88 36 TYR B N 1
ATOM 1555 C CA . TYR B 1 37 ? 20.726 18.506 42.800 1.00 61.56 36 TYR B CA 1
ATOM 1556 C C . TYR B 1 37 ? 20.838 18.279 41.302 1.00 70.43 36 TYR B C 1
ATOM 1557 O O . TYR B 1 37 ? 20.379 17.254 40.790 1.00 63.43 36 TYR B O 1
ATOM 1566 N N . GLN B 1 38 ? 21.449 19.224 40.597 1.00 71.76 37 GLN B N 1
ATOM 1567 C CA . GLN B 1 38 ? 21.820 18.982 39.210 1.00 62.72 37 GLN B CA 1
ATOM 1568 C C . GLN B 1 38 ? 23.261 18.498 39.163 1.00 54.47 37 GLN B C 1
ATOM 1569 O O . GLN B 1 38 ? 24.156 19.141 39.711 1.00 55.32 37 GLN B O 1
ATOM 1575 N N . VAL B 1 39 ? 23.479 17.362 38.513 1.00 48.54 38 VAL B N 1
ATOM 1576 C CA . VAL B 1 39 ? 24.813 16.789 38.406 1.00 49.68 38 VAL B CA 1
ATOM 1577 C C . VAL B 1 39 ? 25.221 16.645 36.945 1.00 52.33 38 VAL B C 1
ATOM 1578 O O . VAL B 1 39 ? 24.500 16.050 36.141 1.00 51.40 38 VAL B O 1
ATOM 1582 N N . ASP B 1 40 ? 26.382 17.194 36.607 1.00 55.27 39 ASP B N 1
ATOM 1583 C CA . ASP B 1 40 ? 26.878 17.156 35.234 1.00 61.74 39 ASP B CA 1
ATOM 1584 C C . ASP B 1 40 ? 27.920 16.064 35.017 1.00 61.53 39 ASP B C 1
ATOM 1585 O O . ASP B 1 40 ? 28.768 15.817 35.871 1.00 55.80 39 ASP B O 1
ATOM 1590 N N . PHE B 1 41 ? 27.846 15.418 33.862 1.00 60.34 40 PHE B N 1
ATOM 1591 C CA . PHE B 1 41 ? 28.813 14.401 33.474 1.00 59.83 40 PHE B CA 1
ATOM 1592 C C . PHE B 1 41 ? 29.361 14.745 32.099 1.00 71.33 40 PHE B C 1
ATOM 1593 O O . PHE B 1 41 ? 28.895 14.211 31.095 1.00 77.41 40 PHE B O 1
ATOM 1601 N N . PRO B 1 42 ? 30.351 15.649 32.055 1.00 67.81 41 PRO B N 1
ATOM 1602 C CA . PRO B 1 42 ? 30.914 16.205 30.821 1.00 76.34 41 PRO B CA 1
ATOM 1603 C C . PRO B 1 42 ? 31.333 15.128 29.828 1.00 93.65 41 PRO B C 1
ATOM 1604 O O . PRO B 1 42 ? 31.203 15.322 28.618 1.00 90.56 41 PRO B O 1
ATOM 1608 N N . GLY B 1 43 ? 31.832 14.008 30.340 1.00 94.04 42 GLY B N 1
ATOM 1609 C CA . GLY B 1 43 ? 32.252 12.906 29.499 1.00 91.94 42 GLY B CA 1
ATOM 1610 C C . GLY B 1 43 ? 31.130 12.389 28.622 1.00 94.44 42 GLY B C 1
ATOM 1611 O O . GLY B 1 43 ? 31.296 12.246 27.412 1.00 104.31 42 GLY B O 1
ATOM 1612 N N . SER B 1 44 ? 29.984 12.111 29.234 1.00 85.15 43 SER B N 1
ATOM 1613 C CA . SER B 1 44 ? 28.832 11.600 28.504 1.00 76.97 43 SER B CA 1
ATOM 1614 C C . SER B 1 44 ? 27.979 12.734 27.947 1.00 70.51 43 SER B C 1
ATOM 1615 O O . SER B 1 44 ? 26.883 12.495 27.439 1.00 77.48 43 SER B O 1
ATOM 1618 N N . ARG B 1 45 ? 28.485 13.962 28.041 1.00 68.08 44 ARG B N 1
ATOM 1619 C CA . ARG B 1 45 ? 27.701 15.144 27.692 1.00 79.78 44 ARG B CA 1
ATOM 1620 C C . ARG B 1 45 ? 26.314 15.030 28.316 1.00 71.68 44 ARG B C 1
ATOM 1621 O O . ARG B 1 45 ? 25.306 15.340 27.684 1.00 77.33 44 ARG B O 1
ATOM 1629 N N . SER B 1 46 ? 26.278 14.574 29.564 1.00 66.15 45 SER B N 1
ATOM 1630 C CA . SER B 1 46 ? 25.027 14.260 30.241 1.00 73.05 45 SER B CA 1
ATOM 1631 C C . SER B 1 46 ? 24.845 15.047 31.534 1.00 68.20 45 SER B C 1
ATOM 1632 O O . SER B 1 46 ? 25.771 15.688 32.034 1.00 65.33 45 SER B O 1
ATOM 1635 N N . LYS B 1 47 ? 23.629 14.988 32.064 1.00 53.65 46 LYS B N 1
ATOM 1636 C CA . LYS B 1 47 ? 23.326 15.533 33.374 1.00 53.79 46 LYS B CA 1
ATOM 1637 C C . LYS B 1 47 ? 22.144 14.777 33.971 1.00 67.18 46 LYS B C 1
ATOM 1638 O O . LYS B 1 47 ? 21.289 14.260 33.243 1.00 63.11 46 LYS B O 1
ATOM 1644 N N . ALA B 1 48 ? 22.116 14.690 35.296 1.00 46.66 47 ALA B N 1
ATOM 1645 C CA . ALA B 1 48 ? 21.013 14.046 35.992 1.00 65.99 47 ALA B CA 1
ATOM 1646 C C . ALA B 1 48 ? 20.621 14.831 37.243 1.00 62.83 47 ALA B C 1
ATOM 1647 O O . ALA B 1 48 ? 21.369 15.688 37.712 1.00 64.76 47 ALA B O 1
ATOM 1649 N N . TYR B 1 49 ? 19.442 14.527 37.775 1.00 62.27 48 TYR B N 1
ATOM 1650 C CA . TYR B 1 49 ? 18.921 15.216 38.946 1.00 55.52 48 TYR B CA 1
ATOM 1651 C C . TYR B 1 49 ? 18.677 14.251 40.112 1.00 66.84 48 TYR B C 1
ATOM 1652 O O . TYR B 1 49 ? 18.057 13.197 39.945 1.00 61.42 48 TYR B O 1
ATOM 1661 N N . VAL B 1 50 ? 19.174 14.631 41.287 1.00 73.07 49 VAL B N 1
ATOM 1662 C CA . VAL B 1 50 ? 19.086 13.812 42.491 1.00 51.02 49 VAL B CA 1
ATOM 1663 C C . VAL B 1 50 ? 18.353 14.558 43.602 1.00 57.17 49 VAL B C 1
ATOM 1664 O O . VAL B 1 50 ? 18.657 15.720 43.876 1.00 64.36 49 VAL B O 1
ATOM 1668 N N . PRO B 1 51 ? 17.383 13.891 44.250 1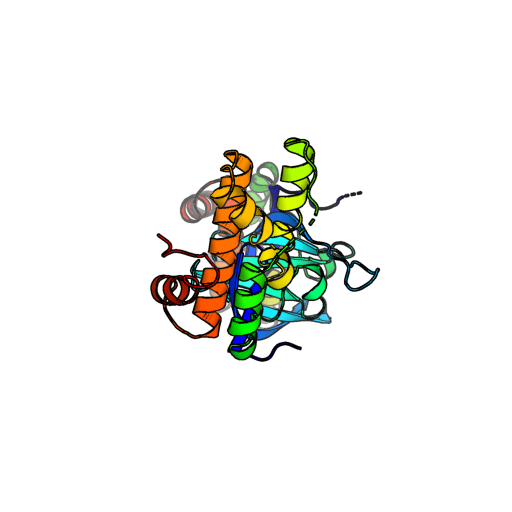.00 66.89 50 PRO B N 1
ATOM 1669 C CA . PRO B 1 51 ? 16.604 14.459 45.360 1.00 61.67 50 PRO B CA 1
ATOM 1670 C C . PRO B 1 51 ? 17.503 14.969 46.481 1.00 61.17 50 PRO B C 1
ATOM 1671 O O . PRO B 1 51 ? 18.381 14.242 46.936 1.00 70.42 50 PRO B O 1
ATOM 1675 N N . VAL B 1 52 ? 17.283 16.203 46.919 1.00 70.37 51 VAL B N 1
ATOM 1676 C CA . VAL B 1 52 ? 18.121 16.791 47.956 1.00 66.58 51 VAL B CA 1
ATOM 1677 C C . VAL B 1 52 ? 17.891 16.138 49.320 1.00 71.29 51 VAL B C 1
ATOM 1678 O O . VAL B 1 52 ? 18.824 15.996 50.110 1.00 69.09 51 VAL B O 1
ATOM 1682 N N . GLU B 1 53 ? 16.655 15.726 49.588 1.00 82.23 52 GLU B N 1
ATOM 1683 C CA . GLU B 1 53 ? 16.324 15.154 50.890 1.00 92.98 52 GLU B CA 1
ATOM 1684 C C . GLU B 1 53 ? 17.038 13.825 51.132 1.00 96.41 52 GLU B C 1
ATOM 1685 O O . GLU B 1 53 ? 17.510 13.561 52.238 1.00 111.14 52 GLU B O 1
ATOM 1691 N N . ALA B 1 54 ? 17.117 12.992 50.100 1.00 77.17 53 ALA B N 1
ATOM 1692 C CA . ALA B 1 54 ? 17.761 11.689 50.235 1.00 79.64 53 ALA B CA 1
ATOM 1693 C C . ALA B 1 54 ? 18.654 11.359 49.043 1.00 68.74 53 ALA B C 1
ATOM 1694 O O . ALA B 1 54 ? 18.299 10.524 48.212 1.00 66.00 53 ALA B O 1
ATOM 1696 N N . PRO B 1 55 ? 19.829 12.006 48.970 1.00 69.85 54 PRO B N 1
ATOM 1697 C CA . PRO B 1 55 ? 20.778 11.816 47.868 1.00 66.89 54 PRO B CA 1
ATOM 1698 C C . PRO B 1 55 ? 21.249 10.370 47.771 1.00 65.57 54 PRO B C 1
ATOM 1699 O O . PRO B 1 55 ? 21.336 9.811 46.673 1.00 59.70 54 PRO B O 1
ATOM 1703 N N . HIS B 1 56 ? 21.555 9.771 48.916 1.00 68.58 55 HIS B N 1
ATOM 1704 C CA . HIS B 1 56 ? 22.107 8.422 48.935 1.00 71.98 55 HIS B CA 1
ATOM 1705 C C . HIS B 1 56 ? 21.071 7.371 48.551 1.00 75.28 55 HIS B C 1
ATOM 1706 O O . HIS B 1 56 ? 21.425 6.264 48.139 1.00 70.92 55 HIS B O 1
ATOM 1713 N N . SER B 1 57 ? 19.793 7.723 48.663 1.00 69.34 56 SER B N 1
ATOM 1714 C CA . SER B 1 57 ? 18.725 6.800 48.291 1.00 70.43 56 SER B CA 1
ATOM 1715 C C . SER B 1 57 ? 18.866 6.338 46.838 1.00 74.79 56 SER B C 1
ATOM 1716 O O . SER B 1 57 ? 18.574 5.182 46.516 1.00 79.51 56 SER B O 1
ATOM 1719 N N . VAL B 1 58 ? 19.328 7.238 45.971 1.00 65.35 57 VAL B N 1
ATOM 1720 C CA . VAL B 1 58 ? 19.462 6.939 44.545 1.00 62.66 57 VAL B CA 1
ATOM 1721 C C . VAL B 1 58 ? 20.908 6.657 44.144 1.00 64.54 57 VAL B C 1
ATOM 1722 O O . VAL B 1 58 ? 21.198 6.421 42.969 1.00 64.75 57 VAL B O 1
ATOM 1726 N N . GLY B 1 59 ? 21.812 6.698 45.118 1.00 60.92 58 GLY B N 1
ATOM 1727 C CA . GLY B 1 59 ? 23.183 6.276 44.897 1.00 58.39 58 GLY B CA 1
ATOM 1728 C C . GLY B 1 59 ? 24.216 7.364 44.660 1.00 60.98 58 GLY B C 1
ATOM 1729 O O . GLY B 1 59 ? 25.324 7.072 44.218 1.00 62.12 58 GLY B O 1
ATOM 1730 N N . LEU B 1 60 ? 23.871 8.613 44.950 1.00 59.01 59 LEU B N 1
ATOM 1731 C CA . LEU B 1 60 ? 24.826 9.705 44.781 1.00 54.84 59 LEU B CA 1
ATOM 1732 C C . LEU B 1 60 ? 25.825 9.731 45.931 1.00 55.20 59 LEU B C 1
ATOM 1733 O O . LEU B 1 60 ? 25.438 9.692 47.097 1.00 53.68 59 LEU B O 1
ATOM 1738 N N . ARG B 1 61 ? 27.109 9.795 45.599 1.00 49.22 60 ARG B N 1
ATOM 1739 C CA . ARG B 1 61 ? 28.156 9.833 46.614 1.00 53.00 60 ARG B CA 1
ATOM 1740 C C . ARG B 1 61 ? 29.303 10.735 46.181 1.00 55.99 60 ARG B C 1
ATOM 1741 O O . ARG B 1 61 ? 29.480 11.008 44.995 1.00 63.46 60 ARG B O 1
ATOM 1749 N N . LYS B 1 62 ? 30.075 11.202 47.157 1.00 50.25 61 LYS B N 1
ATOM 1750 C CA . LYS B 1 62 ? 31.292 11.947 46.874 1.00 50.11 61 LYS B CA 1
ATOM 1751 C C . LYS B 1 62 ? 32.305 11.047 46.176 1.00 60.67 61 LYS B C 1
ATOM 1752 O O . LYS B 1 62 ? 32.419 9.858 46.490 1.00 53.76 61 LYS B O 1
ATOM 1758 N N . ALA B 1 63 ? 33.042 11.615 45.228 1.00 53.87 62 ALA B N 1
ATOM 1759 C CA . ALA B 1 63 ? 34.123 10.889 44.583 1.00 56.23 62 ALA B CA 1
ATOM 1760 C C . ALA B 1 63 ? 35.337 10.870 45.502 1.00 49.87 62 ALA B C 1
ATOM 1761 O O . ALA B 1 63 ? 35.405 11.632 46.465 1.00 55.55 62 ALA B O 1
ATOM 1763 N N . LEU B 1 64 ? 36.292 9.997 45.203 1.00 46.48 63 LEU B N 1
ATOM 1764 C CA . LEU B 1 64 ? 37.550 9.952 45.937 1.00 44.84 63 LEU B CA 1
ATOM 1765 C C . LEU B 1 64 ? 38.260 11.299 45.918 1.00 51.29 63 LEU B C 1
ATOM 1766 O O . LEU B 1 64 ? 38.417 11.913 44.860 1.00 53.13 63 LEU B O 1
ATOM 1771 N N . ALA B 1 65 ? 38.696 11.747 47.091 1.00 42.88 64 ALA B N 1
ATOM 1772 C CA . ALA B 1 65 ? 39.574 12.900 47.188 1.00 47.98 64 ALA B CA 1
ATOM 1773 C C . ALA B 1 65 ? 40.994 12.422 46.937 1.00 45.16 64 ALA B C 1
ATOM 1774 O O . ALA B 1 65 ? 41.323 11.282 47.245 1.00 45.30 64 ALA B O 1
ATOM 1776 N N . PRO B 1 66 ? 41.838 13.294 46.371 1.00 50.36 65 PRO B N 1
ATOM 1777 C CA . PRO B 1 66 ? 43.214 12.924 46.034 1.00 51.49 65 PRO B CA 1
ATOM 1778 C C . PRO B 1 66 ? 43.950 12.222 47.170 1.00 46.12 65 PRO B C 1
ATOM 1779 O O . PRO B 1 66 ? 44.811 11.385 46.909 1.00 50.91 65 PRO B O 1
ATOM 1783 N N . GLU B 1 67 ? 43.622 12.556 48.411 1.00 46.00 66 GLU B N 1
ATOM 1784 C CA . GLU B 1 67 ? 44.368 12.011 49.543 1.00 53.56 66 GLU B CA 1
ATOM 1785 C C . GLU B 1 67 ? 43.931 10.586 49.900 1.00 48.58 66 GLU B C 1
ATOM 1786 O O . GLU B 1 67 ? 44.602 9.892 50.659 1.00 48.89 66 GLU B O 1
ATOM 1792 N N . GLU B 1 68 ? 42.807 10.160 49.335 1.00 39.73 67 GLU B N 1
ATOM 1793 C CA . GLU B 1 68 ? 42.321 8.801 49.510 1.00 40.41 67 GLU B CA 1
ATOM 1794 C C . GLU B 1 68 ? 42.955 7.854 48.493 1.00 46.18 67 GLU B C 1
ATOM 1795 O O . GLU B 1 68 ? 42.926 6.637 48.667 1.00 50.04 67 GLU B O 1
ATOM 1801 N N . VAL B 1 69 ? 43.530 8.411 47.432 1.00 42.57 68 VAL B N 1
ATOM 1802 C CA . VAL B 1 69 ? 44.045 7.592 46.335 1.00 42.27 68 VAL B CA 1
ATOM 1803 C C . VAL B 1 69 ? 45.135 6.581 46.730 1.00 47.75 68 VAL B C 1
ATOM 1804 O O . VAL B 1 69 ? 45.110 5.441 46.283 1.00 51.22 68 VAL B O 1
ATOM 1808 N N . PRO B 1 70 ? 46.096 6.998 47.563 1.00 50.90 69 PRO B N 1
ATOM 1809 C CA . PRO B 1 70 ? 47.182 6.112 48.003 1.00 44.96 69 PRO B CA 1
ATOM 1810 C C . PRO B 1 70 ? 46.731 4.787 48.623 1.00 57.34 69 PRO B C 1
ATOM 1811 O O . PRO B 1 70 ? 47.453 3.793 48.514 1.00 53.79 69 PRO B O 1
ATOM 1815 N N . VAL B 1 71 ? 45.576 4.767 49.277 1.00 52.67 70 VAL B N 1
ATOM 1816 C CA . VAL B 1 71 ? 45.106 3.533 49.887 1.00 57.04 70 VAL B CA 1
ATOM 1817 C C . VAL B 1 71 ? 44.415 2.657 48.848 1.00 59.18 70 VAL B C 1
ATOM 1818 O O . VAL B 1 71 ? 44.481 1.432 48.918 1.00 56.13 70 VAL B O 1
ATOM 1822 N N . ILE B 1 72 ? 43.761 3.288 47.880 1.00 50.40 71 ILE B N 1
ATOM 1823 C CA . ILE B 1 72 ? 43.221 2.553 46.748 1.00 48.84 71 ILE B CA 1
ATOM 1824 C C . ILE B 1 72 ? 44.343 1.781 46.065 1.00 48.98 71 ILE B C 1
ATOM 1825 O O . ILE B 1 72 ? 44.182 0.614 45.715 1.00 42.52 71 ILE B O 1
ATOM 1830 N N . LEU B 1 73 ? 45.486 2.437 45.895 1.00 48.70 72 LEU B N 1
ATOM 1831 C CA . LEU B 1 73 ? 46.638 1.809 45.266 1.00 47.07 72 LEU B CA 1
ATOM 1832 C C . LEU B 1 73 ? 47.174 0.659 46.113 1.00 50.23 72 LEU B C 1
ATOM 1833 O O . LEU B 1 73 ? 47.595 -0.368 45.581 1.00 57.85 72 LEU B O 1
ATOM 1838 N N . ASP B 1 74 ? 47.155 0.833 47.432 1.00 47.68 73 ASP B N 1
ATOM 1839 C CA . ASP B 1 74 ? 47.606 -0.213 48.346 1.00 48.09 73 ASP B CA 1
ATOM 1840 C C . ASP B 1 74 ? 46.673 -1.422 48.293 1.00 48.51 73 ASP B C 1
ATOM 1841 O O . ASP B 1 74 ? 47.111 -2.568 48.356 1.00 54.89 73 ASP B O 1
ATOM 1846 N N . LEU B 1 75 ? 45.379 -1.149 48.185 1.00 54.11 74 LEU B N 1
ATOM 1847 C CA . LEU B 1 75 ? 44.383 -2.198 48.084 1.00 43.84 74 LEU B CA 1
ATOM 1848 C C . LEU B 1 75 ? 44.565 -3.009 46.803 1.00 46.35 74 LEU B C 1
ATOM 1849 O O . LEU B 1 75 ? 44.386 -4.220 46.807 1.00 44.28 74 LEU B O 1
ATOM 1854 N N . LEU B 1 76 ? 44.925 -2.342 45.711 1.00 52.10 75 LEU B N 1
ATOM 1855 C CA . LEU B 1 76 ? 45.187 -3.035 44.456 1.00 48.74 75 LEU B CA 1
ATOM 1856 C C . LEU B 1 76 ? 46.371 -3.984 44.595 1.00 50.96 75 LEU B C 1
ATOM 1857 O O . LEU B 1 76 ? 46.317 -5.128 44.146 1.00 59.65 75 LEU B O 1
ATOM 1862 N N . LYS B 1 77 ? 47.432 -3.506 45.234 1.00 48.31 76 LYS B N 1
ATOM 1863 C CA . LYS B 1 77 ? 48.649 -4.292 45.389 1.00 48.10 76 LYS B CA 1
ATOM 1864 C C . LYS B 1 77 ? 48.546 -5.382 46.459 1.00 49.02 76 LYS B C 1
ATOM 1865 O O . LYS B 1 77 ? 49.028 -6.496 46.254 1.00 62.81 76 LYS B O 1
ATOM 1871 N N . ASN B 1 78 ? 47.907 -5.072 47.586 1.00 48.45 77 ASN B N 1
ATOM 1872 C CA . ASN B 1 78 ? 47.950 -5.962 48.747 1.00 48.67 77 ASN B CA 1
ATOM 1873 C C . ASN B 1 78 ? 46.602 -6.461 49.272 1.00 49.41 77 ASN B C 1
ATOM 1874 O O . ASN B 1 78 ? 46.556 -7.282 50.190 1.00 51.37 77 ASN B O 1
ATOM 1879 N N . GLY B 1 79 ? 45.511 -5.968 48.704 1.00 46.55 78 GLY B N 1
ATOM 1880 C CA . GLY B 1 79 ? 44.192 -6.342 49.179 1.00 45.35 78 GLY B CA 1
ATOM 1881 C C . GLY B 1 79 ? 43.899 -7.829 49.041 1.00 43.57 78 GLY B C 1
ATOM 1882 O O . GLY B 1 79 ? 44.174 -8.436 48.006 1.00 38.81 78 GLY B O 1
ATOM 1883 N N . ARG B 1 80 ? 43.352 -8.417 50.098 1.00 47.23 79 ARG B N 1
ATOM 1884 C CA . ARG B 1 80 ? 42.890 -9.799 50.056 1.00 49.39 79 ARG B CA 1
ATOM 1885 C C . ARG B 1 80 ? 41.451 -9.849 50.526 1.00 40.84 79 ARG B C 1
ATOM 1886 O O . ARG B 1 80 ? 40.996 -8.980 51.255 1.00 47.65 79 ARG B O 1
ATOM 1902 N N . PRO B 1 82 ? 38.033 -12.824 51.136 1.00 47.26 81 PRO B N 1
ATOM 1903 C CA . PRO B 1 82 ? 37.309 -14.081 50.955 1.00 57.05 81 PRO B CA 1
ATOM 1904 C C . PRO B 1 82 ? 36.229 -13.912 49.899 1.00 53.64 81 PRO B C 1
ATOM 1905 O O . PRO B 1 82 ? 35.399 -13.009 49.988 1.00 63.23 81 PRO B O 1
ATOM 1909 N N . LEU B 1 83 ? 36.264 -14.770 48.892 1.00 52.68 82 LEU B N 1
ATOM 1910 C CA . LEU B 1 83 ? 35.224 -14.813 47.876 1.00 49.85 82 LEU B CA 1
ATOM 1911 C C . LEU B 1 83 ? 34.728 -16.246 47.768 1.00 50.99 82 LEU B C 1
ATOM 1912 O O . LEU B 1 83 ? 35.487 -17.188 47.990 1.00 44.86 82 LEU B O 1
ATOM 1917 N N . PRO B 1 84 ? 33.446 -16.415 47.439 1.00 50.22 83 PRO B N 1
ATOM 1918 C CA . PRO B 1 84 ? 32.889 -17.756 47.265 1.00 40.83 83 PRO B CA 1
ATOM 1919 C C . PRO B 1 84 ? 33.786 -18.642 46.403 1.00 42.65 83 PRO B C 1
ATOM 1920 O O . PRO B 1 84 ? 34.316 -18.212 45.376 1.00 48.88 83 PRO B O 1
ATOM 1924 N N . LYS B 1 85 ? 33.964 -19.876 46.858 1.00 48.37 84 LYS B N 1
ATOM 1925 C CA . LYS B 1 85 ? 34.711 -20.887 46.129 1.00 51.69 84 LYS B CA 1
ATOM 1926 C C . LYS B 1 85 ? 33.953 -21.266 44.858 1.00 48.18 84 LYS B C 1
ATOM 1927 O O . LYS B 1 85 ? 34.549 -21.553 43.823 1.00 47.71 84 LYS B O 1
ATOM 1933 N N . GLN B 1 86 ? 32.628 -21.251 44.953 1.00 45.97 85 GLN B N 1
ATOM 1934 C CA . GLN B 1 86 ? 31.761 -21.605 43.841 1.00 43.49 85 GLN B CA 1
ATOM 1935 C C . GLN B 1 86 ? 31.703 -20.458 42.827 1.00 47.64 85 GLN B C 1
ATOM 1936 O O . GLN B 1 86 ? 31.204 -19.370 43.126 1.00 50.98 85 GLN B O 1
ATOM 1942 N N . TRP B 1 87 ? 32.208 -20.713 41.623 1.00 33.76 86 TRP B N 1
ATOM 1943 C CA . TRP B 1 87 ? 32.449 -19.643 40.661 1.00 41.08 86 TRP B CA 1
ATOM 1944 C C . TRP B 1 87 ? 31.205 -18.853 40.240 1.00 41.88 86 TRP B C 1
ATOM 1945 O O . TRP B 1 87 ? 31.303 -17.669 39.931 1.00 42.23 86 TRP B O 1
ATOM 1956 N N . ALA B 1 88 ? 30.045 -19.500 40.235 1.00 42.47 87 ALA B N 1
ATOM 1957 C CA . ALA B 1 88 ? 28.809 -18.822 39.869 1.00 38.90 87 ALA B CA 1
ATOM 1958 C C . ALA B 1 88 ? 28.364 -17.922 41.009 1.00 46.55 87 ALA B C 1
ATOM 1959 O O . ALA B 1 88 ? 27.909 -16.797 40.790 1.00 48.57 87 ALA B O 1
ATOM 1961 N N . ALA B 1 89 ? 28.492 -18.429 42.230 1.00 46.78 88 ALA B N 1
ATOM 1962 C CA . ALA B 1 89 ? 28.178 -17.644 43.410 1.00 33.94 88 ALA B CA 1
ATOM 1963 C C . ALA B 1 89 ? 29.130 -16.462 43.488 1.00 32.89 88 ALA B C 1
ATOM 1964 O O . ALA B 1 89 ? 28.729 -15.355 43.833 1.00 47.69 88 ALA B O 1
ATOM 1966 N N . ARG B 1 90 ? 30.394 -16.711 43.165 1.00 42.93 89 ARG B N 1
ATOM 1967 C CA . ARG B 1 90 ? 31.410 -15.676 43.202 1.00 36.96 89 ARG B CA 1
ATOM 1968 C C . ARG B 1 90 ? 31.095 -14.559 42.217 1.00 41.71 89 ARG B C 1
ATOM 1969 O O . ARG B 1 90 ? 31.249 -13.379 42.534 1.00 46.71 89 ARG B O 1
ATOM 1977 N N . HIS B 1 91 ? 30.659 -14.935 41.021 1.00 43.72 90 HIS B N 1
ATOM 1978 C CA . HIS B 1 91 ? 30.328 -13.949 40.003 1.00 35.02 90 HIS B CA 1
ATOM 1979 C C . HIS B 1 91 ? 29.157 -13.078 40.445 1.00 32.54 90 HIS B C 1
ATOM 1980 O O . HIS B 1 91 ? 29.109 -11.888 40.152 1.00 49.19 90 HIS B O 1
ATOM 1987 N N . ARG B 1 92 ? 28.209 -13.678 41.148 1.00 41.65 91 ARG B N 1
ATOM 1988 C CA . ARG B 1 92 ? 27.106 -12.914 41.704 1.00 47.81 91 ARG B CA 1
ATOM 1989 C C . ARG B 1 92 ? 27.640 -11.896 42.713 1.00 46.25 91 ARG B C 1
ATOM 1990 O O . ARG B 1 92 ? 27.172 -10.761 42.757 1.00 54.75 91 ARG B O 1
ATOM 1998 N N . LYS B 1 93 ? 28.636 -12.301 43.498 1.00 37.17 92 LYS B N 1
ATOM 1999 C CA . LYS B 1 93 ? 29.267 -11.421 44.481 1.00 38.57 92 LYS B CA 1
ATOM 2000 C C . LYS B 1 93 ? 30.010 -10.251 43.825 1.00 48.78 92 LYS B C 1
ATOM 2001 O O . LYS B 1 93 ? 29.784 -9.084 44.166 1.00 51.60 92 LYS B O 1
ATOM 2007 N N . THR B 1 94 ? 30.911 -10.574 42.901 1.00 33.00 93 THR B N 1
ATOM 2008 C CA . THR B 1 94 ? 31.685 -9.558 42.212 1.00 31.03 93 THR B CA 1
ATOM 2009 C C . THR B 1 94 ? 30.774 -8.569 41.500 1.00 36.14 93 THR B C 1
ATOM 2010 O O . THR B 1 94 ? 31.051 -7.374 41.484 1.00 43.82 93 THR B O 1
ATOM 2014 N N . SER B 1 95 ? 29.687 -9.064 40.916 1.00 33.20 94 SER B N 1
ATOM 2015 C CA . SER B 1 95 ? 28.753 -8.186 40.222 1.00 38.64 94 SER B CA 1
ATOM 2016 C C . SER B 1 95 ? 28.088 -7.225 41.200 1.00 47.37 94 SER B C 1
ATOM 2017 O O . SER B 1 95 ? 27.906 -6.048 40.906 1.00 44.31 94 SER B O 1
ATOM 2020 N N . GLU B 1 96 ? 27.741 -7.748 42.368 1.00 43.40 95 GLU B N 1
ATOM 2021 C CA . GLU B 1 96 ? 27.140 -6.967 43.434 1.00 47.21 95 GLU B CA 1
ATOM 2022 C C . GLU B 1 96 ? 28.084 -5.867 43.942 1.00 48.75 95 GLU B C 1
ATOM 2023 O O . GLU B 1 96 ? 27.665 -4.735 44.153 1.00 49.49 95 GLU B O 1
ATOM 2029 N N . ILE B 1 97 ? 29.354 -6.206 44.127 1.00 46.88 96 ILE B N 1
ATOM 2030 C CA . ILE B 1 97 ? 30.366 -5.251 44.566 1.00 36.99 96 ILE B CA 1
ATOM 2031 C C . ILE B 1 97 ? 30.552 -4.101 43.573 1.00 48.75 96 ILE B C 1
ATOM 2032 O O . ILE B 1 97 ? 30.577 -2.932 43.959 1.00 49.22 96 ILE B O 1
ATOM 2037 N N . LEU B 1 98 ? 30.690 -4.445 42.297 1.00 34.12 97 LEU B N 1
ATOM 2038 C CA . LEU B 1 98 ? 30.877 -3.457 41.242 1.00 40.04 97 LEU B CA 1
ATOM 2039 C C . LEU B 1 98 ? 29.656 -2.561 41.108 1.00 42.54 97 LEU B C 1
ATOM 2040 O O . LEU B 1 98 ? 29.780 -1.349 40.940 1.00 61.62 97 LEU B O 1
ATOM 2045 N N . ALA B 1 99 ? 28.477 -3.168 41.169 1.00 47.64 98 ALA B N 1
ATOM 2046 C CA . ALA B 1 99 ? 27.234 -2.428 41.019 1.00 51.20 98 ALA B CA 1
ATOM 2047 C C . ALA B 1 99 ? 27.063 -1.445 42.173 1.00 62.17 98 ALA B C 1
ATOM 2048 O O . ALA B 1 99 ? 26.613 -0.315 41.974 1.00 67.05 98 ALA B O 1
ATOM 2050 N N . ASP B 1 100 ? 27.434 -1.886 43.372 1.00 50.23 99 ASP B N 1
ATOM 2051 C CA . ASP B 1 100 ? 27.418 -1.044 44.559 1.00 51.95 99 ASP B CA 1
ATOM 2052 C C . ASP B 1 100 ? 28.242 0.224 44.321 1.00 60.67 99 ASP B C 1
ATOM 2053 O O . ASP B 1 100 ? 27.799 1.335 44.619 1.00 69.62 99 ASP B O 1
ATOM 2058 N N . GLY B 1 101 ? 29.444 0.051 43.785 1.00 51.00 100 GLY B N 1
ATOM 2059 C CA . GLY B 1 101 ? 30.251 1.173 43.355 1.00 41.94 100 GLY B CA 1
ATOM 2060 C C . GLY B 1 101 ? 31.287 1.651 44.349 1.00 40.54 100 GLY B C 1
ATOM 2061 O O . GLY B 1 101 ? 32.114 2.504 44.017 1.00 49.14 100 GLY B O 1
ATOM 2062 N N . ASN B 1 102 ? 31.247 1.115 45.566 1.00 36.71 101 ASN B N 1
ATOM 2063 C CA . ASN B 1 102 ? 32.200 1.514 46.599 1.00 41.20 101 ASN B CA 1
ATOM 2064 C C . ASN B 1 102 ? 33.621 1.274 46.109 1.00 42.02 101 ASN B C 1
ATOM 2065 O O . ASN B 1 102 ? 34.001 0.138 45.826 1.00 52.59 101 ASN B O 1
ATOM 2070 N N . PRO B 1 103 ? 34.407 2.353 45.989 1.00 52.14 102 PRO B N 1
ATOM 2071 C CA . PRO B 1 103 ? 35.755 2.273 45.417 1.00 47.49 102 PRO B CA 1
ATOM 2072 C C . PRO B 1 103 ? 36.721 1.430 46.253 1.00 41.20 102 PRO B C 1
ATOM 2073 O O . PRO B 1 103 ? 37.536 0.710 45.685 1.00 39.46 102 PRO B O 1
ATOM 2077 N N . TYR B 1 104 ? 36.632 1.524 47.576 1.00 46.47 103 TYR B N 1
ATOM 2078 C CA . TYR B 1 104 ? 37.517 0.759 48.455 1.00 44.48 103 TYR B CA 1
ATOM 2079 C C . TYR B 1 104 ? 37.231 -0.738 48.373 1.00 43.38 103 TYR B C 1
ATOM 2080 O O . TYR B 1 104 ? 38.142 -1.557 48.342 1.00 46.97 103 TYR B O 1
ATOM 2089 N N . ARG B 1 105 ? 35.953 -1.082 48.346 1.00 42.63 104 ARG B N 1
ATOM 2090 C CA A ARG B 1 105 ? 35.535 -2.470 48.263 0.12 40.39 104 ARG B CA 1
ATOM 2091 C CA B ARG B 1 105 ? 35.544 -2.469 48.269 0.38 31.40 104 ARG B CA 1
ATOM 2092 C C . ARG B 1 105 ? 35.946 -3.037 46.910 1.00 43.74 104 ARG B C 1
ATOM 2093 O O . ARG B 1 105 ? 36.482 -4.140 46.825 1.00 43.50 104 ARG B O 1
ATOM 2108 N N . ILE B 1 106 ? 35.700 -2.266 45.854 1.00 44.04 105 ILE B N 1
ATOM 2109 C CA . ILE B 1 106 ? 36.059 -2.673 44.493 1.00 39.41 105 ILE B CA 1
ATOM 2110 C C . ILE B 1 106 ? 37.566 -2.893 44.355 1.00 40.68 105 ILE B C 1
ATOM 2111 O O . ILE B 1 106 ? 38.012 -3.876 43.752 1.00 40.25 105 ILE B O 1
ATOM 2116 N N . ALA B 1 107 ? 38.340 -1.983 44.933 1.00 35.48 106 ALA B N 1
ATOM 2117 C CA . ALA B 1 107 ? 39.792 -2.065 44.879 1.00 42.20 106 ALA B CA 1
ATOM 2118 C C . ALA B 1 107 ? 40.317 -3.256 45.684 1.00 37.88 106 ALA B C 1
ATOM 2119 O O . ALA B 1 107 ? 41.327 -3.858 45.324 1.00 37.12 106 ALA B O 1
ATOM 2121 N N . GLN B 1 108 ? 39.635 -3.571 46.781 1.00 37.70 107 GLN B N 1
ATOM 2122 C CA . GLN B 1 108 ? 40.018 -4.688 47.630 1.00 40.65 107 GLN B CA 1
ATOM 2123 C C . GLN B 1 108 ? 39.784 -5.985 46.866 1.00 44.80 107 GLN B C 1
ATOM 2124 O O . GLN B 1 108 ? 40.612 -6.893 46.882 1.00 41.69 107 GLN B O 1
ATOM 2138 N N . ALA B 1 110 ? 39.616 -6.282 43.617 1.00 37.15 109 ALA B N 1
ATOM 2139 C CA . ALA B 1 110 ? 40.512 -6.325 42.474 1.00 35.89 109 ALA B CA 1
ATOM 2140 C C . ALA B 1 110 ? 41.892 -6.798 42.894 1.00 40.69 109 ALA B C 1
ATOM 2141 O O . ALA B 1 110 ? 42.591 -7.461 42.127 1.00 46.93 109 ALA B O 1
ATOM 2143 N N . GLY B 1 111 ? 42.285 -6.450 44.113 1.00 43.79 110 GLY B N 1
ATOM 2144 C CA . GLY B 1 111 ? 43.555 -6.902 44.645 1.00 42.92 110 GLY B CA 1
ATOM 2145 C C . GLY B 1 111 ? 43.547 -8.415 44.758 1.00 42.49 110 GLY B C 1
ATOM 2146 O O . GLY B 1 111 ? 44.522 -9.082 44.429 1.00 41.77 110 GLY B O 1
ATOM 2147 N N . GLN B 1 112 ? 42.425 -8.953 45.217 1.00 38.98 111 GLN B N 1
ATOM 2148 C CA . GLN B 1 112 ? 42.292 -10.385 45.408 1.00 36.99 111 GLN B CA 1
ATOM 2149 C C . GLN B 1 112 ? 42.268 -11.112 44.067 1.00 44.48 111 GLN B C 1
ATOM 2150 O O . GLN B 1 112 ? 42.967 -12.110 43.882 1.00 47.43 111 GLN B O 1
ATOM 2156 N N . LEU B 1 113 ? 41.467 -10.603 43.135 1.00 39.75 112 LEU B N 1
ATOM 2157 C CA . LEU B 1 113 ? 41.372 -11.190 41.799 1.00 44.92 112 LEU B CA 1
ATOM 2158 C C . LEU B 1 113 ? 42.728 -11.184 41.102 1.00 40.66 112 LEU B C 1
ATOM 2159 O O . LEU B 1 113 ? 43.094 -12.136 40.420 1.00 47.10 112 LEU B O 1
ATOM 2164 N N . ARG B 1 114 ? 43.474 -10.103 41.290 1.00 42.08 113 ARG B N 1
ATOM 2165 C CA . ARG B 1 114 ? 44.800 -9.972 40.706 1.00 38.23 113 ARG B CA 1
ATOM 2166 C C . ARG B 1 114 ? 45.766 -11.008 41.276 1.00 40.18 113 ARG B C 1
ATOM 2167 O O . ARG B 1 114 ? 46.535 -11.618 40.540 1.00 48.28 113 ARG B O 1
ATOM 2175 N N . ALA B 1 115 ? 45.731 -11.193 42.591 1.00 41.80 114 ALA B N 1
ATOM 2176 C CA . ALA B 1 115 ? 46.586 -12.175 43.247 1.00 45.27 114 ALA B CA 1
ATOM 2177 C C . ALA B 1 115 ? 46.347 -13.565 42.661 1.00 46.38 114 ALA B C 1
ATOM 2178 O O . ALA B 1 115 ? 47.283 -14.327 42.424 1.00 48.65 114 ALA B O 1
ATOM 2180 N N . TRP B 1 116 ? 45.078 -13.876 42.432 1.00 40.31 115 TRP B N 1
ATOM 2181 C CA . TRP B 1 116 ? 44.686 -15.138 41.840 1.00 39.55 115 TRP B CA 1
ATOM 2182 C C . TRP B 1 116 ? 45.172 -15.282 40.402 1.00 44.90 115 TRP B C 1
ATOM 2183 O O . TRP B 1 116 ? 45.613 -16.362 40.007 1.00 51.95 115 TRP B O 1
ATOM 2194 N N . GLU B 1 117 ? 45.092 -14.208 39.618 1.00 43.54 116 GLU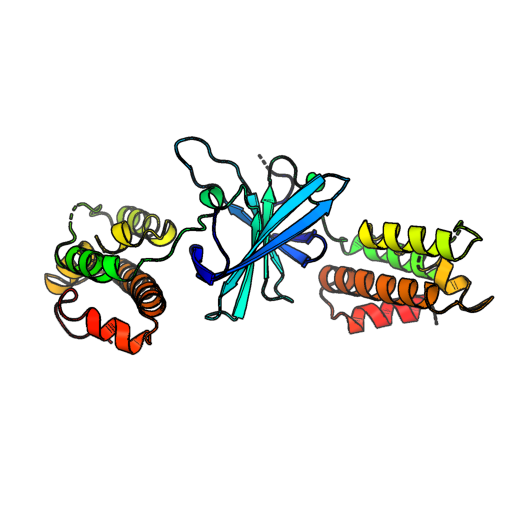 B N 1
ATOM 2195 C CA A GLU B 1 117 ? 45.562 -14.233 38.238 0.50 43.76 116 GLU B CA 1
ATOM 2196 C CA B GLU B 1 117 ? 45.555 -14.259 38.238 0.50 43.51 116 GLU B CA 1
ATOM 2197 C C . GLU B 1 117 ? 47.023 -14.662 38.196 1.00 50.36 116 GLU B C 1
ATOM 2198 O O . GLU B 1 117 ? 47.447 -15.410 37.311 1.00 42.99 116 GLU B O 1
ATOM 2209 N N . VAL B 1 118 ? 47.790 -14.183 39.168 1.00 45.37 117 VAL B N 1
ATOM 2210 C CA . VAL B 1 118 ? 49.209 -14.484 39.247 1.00 48.99 117 VAL B CA 1
ATOM 2211 C C . VAL B 1 118 ? 49.464 -15.917 39.706 1.00 48.08 117 VAL B C 1
ATOM 2212 O O . VAL B 1 118 ? 50.293 -16.626 39.136 1.00 51.15 117 VAL B O 1
ATOM 2216 N N A GLU B 1 119 ? 48.734 -16.341 40.731 0.50 50.01 118 GLU B N 1
ATOM 2217 N N B GLU B 1 119 ? 48.735 -16.319 40.742 0.50 50.13 118 GLU B N 1
ATOM 2218 C CA A GLU B 1 119 ? 48.992 -17.621 41.383 0.50 49.83 118 GLU B CA 1
ATOM 2219 C CA B GLU B 1 119 ? 48.935 -17.592 41.424 0.50 50.27 118 GLU B CA 1
ATOM 2220 C C A GLU B 1 119 ? 48.207 -18.796 40.781 0.50 53.78 118 GLU B C 1
ATOM 2221 C C B GLU B 1 119 ? 48.231 -18.756 40.724 0.50 53.75 118 GLU B C 1
ATOM 2222 O O A GLU B 1 119 ? 48.719 -19.913 40.703 0.50 53.51 118 GLU B O 1
ATOM 2223 O O B GLU B 1 119 ? 48.819 -19.818 40.519 0.50 52.66 118 GLU B O 1
ATOM 2234 N N . ARG B 1 120 ? 46.972 -18.547 40.354 1.00 54.28 119 ARG B N 1
ATOM 2235 C CA . ARG B 1 120 ? 46.157 -19.603 39.753 1.00 44.16 119 ARG B CA 1
ATOM 2236 C C . ARG B 1 120 ? 45.774 -19.343 38.299 1.00 47.80 119 ARG B C 1
ATOM 2237 O O . ARG B 1 120 ? 45.691 -20.271 37.504 1.00 48.08 119 ARG B O 1
ATOM 2245 N N . GLY B 1 121 ? 45.539 -18.078 37.961 1.00 57.62 120 GLY B N 1
ATOM 2246 C CA . GLY B 1 121 ? 44.923 -17.724 36.696 1.00 40.90 120 GLY B CA 1
ATOM 2247 C C . GLY B 1 121 ? 43.434 -17.543 36.921 1.00 46.07 120 GLY B C 1
ATOM 2248 O O . GLY B 1 121 ? 42.840 -18.234 37.742 1.00 48.62 120 GLY B O 1
ATOM 2249 N N . LEU B 1 122 ? 42.824 -16.605 36.209 1.00 41.75 121 LEU B N 1
ATOM 2250 C CA . LEU B 1 122 ? 41.401 -16.349 36.389 1.00 38.47 121 LEU B CA 1
ATOM 2251 C C . LEU B 1 122 ? 40.574 -16.944 35.265 1.00 39.01 121 LEU B C 1
ATOM 2252 O O . LEU B 1 122 ? 40.976 -16.890 34.109 1.00 42.32 121 LEU B O 1
ATOM 2257 N N . PRO B 1 123 ? 39.415 -17.524 35.610 1.00 43.56 122 PRO B N 1
ATOM 2258 C CA . PRO B 1 123 ? 38.379 -17.880 34.636 1.00 31.33 122 PRO B CA 1
ATOM 2259 C C . PRO B 1 123 ? 37.853 -16.604 33.967 1.00 39.35 122 PRO B C 1
ATOM 2260 O O . PRO B 1 123 ? 37.949 -15.530 34.565 1.00 44.31 122 PRO B O 1
ATOM 2264 N N . ASP B 1 124 ? 37.293 -16.720 32.766 1.00 37.04 123 ASP B N 1
ATOM 2265 C CA A ASP B 1 124 ? 36.867 -15.556 31.992 0.50 31.44 123 ASP B CA 1
ATOM 2266 C CA B ASP B 1 124 ? 36.890 -15.548 31.996 0.50 31.40 123 ASP B CA 1
ATOM 2267 C C . ASP B 1 124 ? 36.047 -14.541 32.788 1.00 32.91 123 ASP B C 1
ATOM 2268 O O . ASP B 1 124 ? 36.346 -13.350 32.783 1.00 45.88 123 ASP B O 1
ATOM 2277 N N . LEU B 1 125 ? 35.012 -15.016 33.476 1.00 35.11 124 LEU B N 1
ATOM 2278 C CA . LEU B 1 125 ? 34.126 -14.131 34.240 1.00 32.80 124 LEU B CA 1
ATOM 2279 C C . LEU B 1 125 ? 34.837 -13.306 35.323 1.00 37.72 124 LEU B C 1
ATOM 2280 O O . LEU B 1 125 ? 34.553 -12.118 35.499 1.00 50.84 124 LEU B O 1
ATOM 2285 N N . ASP B 1 126 ? 35.758 -13.936 36.043 1.00 33.74 125 ASP B N 1
ATOM 2286 C CA . ASP B 1 126 ? 36.543 -13.224 37.046 1.00 38.17 125 ASP B CA 1
ATOM 2287 C C . ASP B 1 126 ? 37.442 -12.172 36.403 1.00 35.98 125 ASP B C 1
ATOM 2288 O O . ASP B 1 126 ? 37.572 -11.063 36.916 1.00 41.48 125 ASP B O 1
ATOM 2293 N N . ARG B 1 127 ? 38.066 -12.534 35.285 1.00 36.43 126 ARG B N 1
ATOM 2294 C CA . ARG B 1 127 ? 38.944 -11.624 34.563 1.00 39.35 126 ARG B CA 1
ATOM 2295 C C . ARG B 1 127 ? 38.134 -10.424 34.082 1.00 49.30 126 ARG B C 1
ATOM 2296 O O . ARG B 1 127 ? 38.611 -9.289 34.077 1.00 42.16 126 ARG B O 1
ATOM 2304 N N . GLN B 1 128 ? 36.897 -10.699 33.686 1.00 34.86 127 GLN B N 1
ATOM 2305 C CA . GLN B 1 128 ? 35.944 -9.677 33.287 1.00 41.47 127 GLN B CA 1
ATOM 2306 C C . GLN B 1 128 ? 35.656 -8.710 34.442 1.00 44.56 127 GLN B C 1
ATOM 2307 O O . GLN B 1 128 ? 35.645 -7.495 34.259 1.00 43.49 127 GLN B O 1
ATOM 2313 N N . ALA B 1 129 ? 35.429 -9.264 35.628 1.00 40.72 128 ALA B N 1
ATOM 2314 C CA . ALA B 1 129 ? 35.181 -8.467 36.822 1.00 33.80 128 ALA B CA 1
ATOM 2315 C C . ALA B 1 129 ? 36.391 -7.618 37.183 1.00 38.51 128 ALA B C 1
ATOM 2316 O O . ALA B 1 129 ? 36.251 -6.469 37.605 1.00 45.77 128 ALA B O 1
ATOM 2318 N N . LEU B 1 130 ? 37.581 -8.183 37.026 1.00 38.93 129 LEU B N 1
ATOM 2319 C CA . LEU B 1 130 ? 38.806 -7.435 37.280 1.00 40.22 129 LEU B CA 1
ATOM 2320 C C . LEU B 1 130 ? 38.938 -6.257 36.306 1.00 45.27 129 LEU B C 1
ATOM 2321 O O . LEU B 1 130 ? 39.229 -5.130 36.716 1.00 40.69 129 LEU B O 1
ATOM 2326 N N . ARG B 1 131 ? 38.712 -6.520 35.020 1.00 38.00 130 ARG B N 1
ATOM 2327 C CA . ARG B 1 131 ? 38.773 -5.474 34.002 1.00 45.89 130 ARG B CA 1
ATOM 2328 C C . ARG B 1 131 ? 37.805 -4.340 34.314 1.00 43.41 130 ARG B C 1
ATOM 2329 O O . ARG B 1 131 ? 38.158 -3.164 34.236 1.00 42.91 130 ARG B O 1
ATOM 2337 N N . ARG B 1 132 ? 36.580 -4.714 34.665 1.00 33.80 131 ARG B N 1
ATOM 2338 C CA . ARG B 1 132 ? 35.540 -3.754 34.993 1.00 35.86 131 ARG B CA 1
ATOM 2339 C C . ARG B 1 132 ? 35.923 -2.948 36.240 1.00 43.08 131 ARG B C 1
ATOM 2340 O O . ARG B 1 132 ? 35.710 -1.739 36.291 1.00 43.47 131 ARG B O 1
ATOM 2348 N N . ALA B 1 133 ? 36.513 -3.617 37.228 1.00 39.50 132 ALA B N 1
ATOM 2349 C CA . ALA B 1 133 ? 36.973 -2.941 38.435 1.00 43.94 132 ALA B CA 1
ATOM 2350 C C . ALA B 1 133 ? 38.006 -1.861 38.110 1.00 37.73 132 ALA B C 1
ATOM 2351 O O . ALA B 1 133 ? 37.926 -0.739 38.601 1.00 41.51 132 ALA B O 1
ATOM 2353 N N . ILE B 1 134 ? 38.987 -2.227 37.297 1.00 41.98 133 ILE B N 1
ATOM 2354 C CA . ILE B 1 134 ? 40.036 -1.312 36.870 1.00 41.67 133 ILE B CA 1
ATOM 2355 C C . ILE B 1 134 ? 39.449 -0.114 36.127 1.00 46.43 133 ILE B C 1
ATOM 2356 O O . ILE B 1 134 ? 39.881 1.025 36.316 1.00 44.74 133 ILE B O 1
ATOM 2361 N N . HIS B 1 135 ? 38.457 -0.375 35.286 1.00 42.27 134 HIS B N 1
ATOM 2362 C CA . HIS B 1 135 ? 37.832 0.685 34.514 1.00 49.29 134 HIS B CA 1
ATOM 2363 C C . HIS B 1 135 ? 37.126 1.695 35.422 1.00 47.36 134 HIS B C 1
ATOM 2364 O O . HIS B 1 135 ? 37.333 2.900 35.302 1.00 48.51 134 HIS B O 1
ATOM 2371 N N . LEU B 1 136 ? 36.293 1.197 36.329 1.00 39.78 135 LEU B N 1
ATOM 2372 C CA . LEU B 1 136 ? 35.589 2.056 37.274 1.00 40.71 135 LEU B CA 1
ATOM 2373 C C . LEU B 1 136 ? 36.552 2.838 38.161 1.00 45.04 135 LEU B C 1
ATOM 2374 O O . LEU B 1 136 ? 36.330 4.010 38.456 1.00 51.93 135 LEU B O 1
ATOM 2379 N N . LEU B 1 137 ? 37.619 2.184 38.596 1.00 45.04 136 LEU B N 1
ATOM 2380 C CA . LEU B 1 137 ? 38.590 2.839 39.457 1.00 40.37 136 LEU B CA 1
ATOM 2381 C C . LEU B 1 137 ? 39.375 3.895 38.697 1.00 41.89 136 LEU B C 1
ATOM 2382 O O . LEU B 1 137 ? 39.580 4.996 39.200 1.00 47.88 136 LEU B O 1
ATOM 2387 N N . ALA B 1 138 ? 39.798 3.562 37.480 1.00 39.42 137 ALA B N 1
ATOM 2388 C CA . ALA B 1 138 ? 40.553 4.500 36.650 1.00 38.27 137 ALA B CA 1
ATOM 2389 C C . ALA B 1 138 ? 39.778 5.794 36.364 1.00 41.42 137 ALA B C 1
ATOM 2390 O O . ALA B 1 138 ? 40.321 6.886 36.497 1.00 47.64 137 ALA B O 1
ATOM 2392 N N . GLU B 1 139 ? 38.513 5.664 35.978 1.00 46.90 138 GLU B N 1
ATOM 2393 C CA . GLU B 1 139 ? 37.644 6.820 35.793 1.00 42.67 138 GLU B CA 1
ATOM 2394 C C . GLU B 1 139 ? 37.663 7.723 37.022 1.00 47.43 138 GLU B C 1
ATOM 2395 O O . GLU B 1 139 ? 37.857 8.933 36.909 1.00 53.71 138 GLU B O 1
ATOM 2401 N N . GLU B 1 140 ? 37.454 7.135 38.199 1.00 36.28 139 GLU B N 1
ATOM 2402 C CA . GLU B 1 140 ? 37.334 7.924 39.419 1.00 44.92 139 GLU B CA 1
ATOM 2403 C C . GLU B 1 140 ? 38.668 8.526 39.836 1.00 47.05 139 GLU B C 1
ATOM 2404 O O . GLU B 1 140 ? 38.738 9.696 40.203 1.00 56.05 139 GLU B O 1
ATOM 2410 N N . VAL B 1 141 ? 39.727 7.731 39.771 1.00 52.95 140 VAL B N 1
ATOM 2411 C CA . VAL B 1 141 ? 41.046 8.217 40.144 1.00 47.60 140 VAL B CA 1
ATOM 2412 C C . VAL B 1 141 ? 41.519 9.305 39.180 1.00 55.11 140 VAL B C 1
ATOM 2413 O O . VAL B 1 141 ? 42.163 10.269 39.591 1.00 48.60 140 VAL B O 1
ATOM 2417 N N . ALA B 1 142 ? 41.183 9.153 37.902 1.00 42.24 141 ALA B N 1
ATOM 2418 C CA . ALA B 1 142 ? 41.546 10.142 36.894 1.00 52.00 141 ALA B CA 1
ATOM 2419 C C . ALA B 1 142 ? 40.942 11.503 37.223 1.00 56.63 141 ALA B C 1
ATOM 2420 O O . ALA B 1 142 ? 41.647 12.502 37.300 1.00 59.96 141 ALA B O 1
ATOM 2422 N N . GLN B 1 143 ? 39.631 11.529 37.418 1.00 48.83 142 GLN B N 1
ATOM 2423 C CA . GLN B 1 143 ? 38.936 12.765 37.724 1.00 55.98 142 GLN B CA 1
ATOM 2424 C C . GLN B 1 143 ? 39.433 13.353 39.043 1.00 53.84 142 GLN B C 1
ATOM 2425 O O . GLN B 1 143 ? 39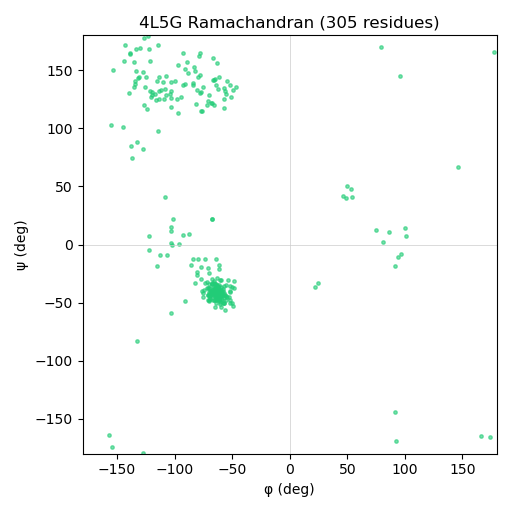.539 14.570 39.189 1.00 58.50 142 GLN B O 1
ATOM 2431 N N . SER B 1 144 ? 39.744 12.485 40.000 1.00 55.39 143 SER B N 1
ATOM 2432 C CA . SER B 1 144 ? 40.204 12.930 41.310 1.00 54.36 143 SER B CA 1
ATOM 2433 C C . SER B 1 144 ? 41.542 13.653 41.216 1.00 54.78 143 SER B C 1
ATOM 2434 O O . SER B 1 144 ? 41.720 14.733 41.780 1.00 65.48 143 SER B O 1
ATOM 2437 N N . LEU B 1 145 ? 42.479 13.046 40.501 1.00 54.81 144 LEU B N 1
ATOM 2438 C CA . LEU B 1 145 ? 43.827 13.579 40.387 1.00 50.94 144 LEU B CA 1
ATOM 2439 C C . LEU B 1 145 ? 43.984 14.474 39.164 1.00 60.04 144 LEU B C 1
ATOM 2440 O O . LEU B 1 145 ? 45.097 14.879 38.828 1.00 56.20 144 LEU B O 1
ATOM 2445 N N . GLU B 1 146 ? 42.869 14.776 38.505 1.00 65.08 145 GLU B N 1
ATOM 2446 C CA . GLU B 1 146 ? 42.880 15.598 37.297 1.00 69.29 145 GLU B CA 1
ATOM 2447 C C . GLU B 1 146 ? 43.907 15.098 36.280 1.00 71.48 145 GLU B C 1
ATOM 2448 O O . GLU B 1 146 ? 44.731 15.862 35.783 1.00 76.13 145 GLU B O 1
ATOM 2454 N N . ILE B 1 147 ? 43.854 13.802 35.993 1.00 66.32 146 ILE B N 1
ATOM 2455 C CA . ILE B 1 147 ? 44.687 13.197 34.964 1.00 59.41 146 ILE B CA 1
ATOM 2456 C C . ILE B 1 147 ? 43.789 12.421 34.013 1.00 61.32 146 ILE B C 1
ATOM 2457 O O . ILE B 1 147 ? 42.569 12.407 34.174 1.00 70.13 146 ILE B O 1
ATOM 2462 N N . THR B 1 148 ? 44.380 11.781 33.016 1.00 69.39 147 THR B N 1
ATOM 2463 C CA . THR B 1 148 ? 43.578 11.011 32.077 1.00 68.59 147 THR B CA 1
ATOM 2464 C C . THR B 1 148 ? 43.406 9.574 32.553 1.00 74.37 147 THR B C 1
ATOM 2465 O O . THR B 1 148 ? 44.208 9.069 33.341 1.00 72.90 147 THR B O 1
ATOM 2469 N N . VAL B 1 149 ? 42.347 8.928 32.073 1.00 66.75 148 VAL B N 1
ATOM 2470 C CA . VAL B 1 149 ? 42.072 7.534 32.406 1.00 63.56 148 VAL B CA 1
ATOM 2471 C C . VAL B 1 149 ? 43.281 6.629 32.150 1.00 64.14 148 VAL B C 1
ATOM 2472 O O . VAL B 1 149 ? 43.572 5.736 32.947 1.00 64.47 148 VAL B O 1
ATOM 2476 N N . GLN B 1 150 ? 43.993 6.868 31.052 1.00 62.94 149 GLN B N 1
ATOM 2477 C CA . GLN B 1 150 ? 45.191 6.086 30.749 1.00 69.75 149 GLN B CA 1
ATOM 2478 C C . GLN B 1 150 ? 46.329 6.388 31.722 1.00 67.35 149 GLN B C 1
ATOM 2479 O O . GLN B 1 150 ? 47.087 5.492 32.096 1.00 65.51 149 GLN B O 1
ATOM 2485 N N . GLU B 1 151 ? 46.452 7.652 32.120 1.00 68.22 150 GLU B N 1
ATOM 2486 C CA . GLU B 1 151 ? 47.418 8.035 33.143 1.00 73.14 150 GLU B CA 1
ATOM 2487 C C . GLU B 1 151 ? 47.070 7.354 34.461 1.00 67.99 150 GLU B C 1
ATOM 2488 O O . GLU B 1 151 ? 47.950 6.989 35.234 1.00 73.30 150 GLU B O 1
ATOM 2494 N N . ALA B 1 152 ? 45.778 7.193 34.720 1.00 62.01 151 ALA B N 1
ATOM 2495 C CA . ALA B 1 152 ? 45.340 6.524 35.936 1.00 57.92 151 ALA B CA 1
ATOM 2496 C C . ALA B 1 152 ? 45.663 5.038 35.857 1.00 55.81 151 ALA B C 1
ATOM 2497 O O . ALA B 1 152 ? 46.113 4.442 36.834 1.00 61.84 151 ALA B O 1
ATOM 2499 N N . LYS B 1 153 ? 45.452 4.446 34.686 1.00 63.23 152 LYS B N 1
ATOM 2500 C CA . LYS B 1 153 ? 45.740 3.027 34.504 1.00 60.87 152 LYS B CA 1
ATOM 2501 C C . LYS B 1 153 ? 47.230 2.705 34.632 1.00 62.53 152 LYS B C 1
ATOM 2502 O O . LYS B 1 153 ? 47.588 1.640 35.123 1.00 70.53 152 LYS B O 1
ATOM 2508 N N . ARG B 1 154 ? 48.098 3.619 34.207 1.00 71.59 153 ARG B N 1
ATOM 2509 C CA . ARG B 1 154 ? 49.533 3.400 34.378 1.00 77.38 153 ARG B CA 1
ATOM 2510 C C . ARG B 1 154 ? 49.858 3.258 35.862 1.00 69.74 153 ARG B C 1
ATOM 2511 O O . ARG B 1 154 ? 50.612 2.369 36.261 1.00 71.33 153 ARG B O 1
ATOM 2519 N N . LEU B 1 155 ? 49.276 4.136 36.674 1.00 62.80 154 LEU B N 1
ATOM 2520 C CA . LEU B 1 155 ? 49.431 4.071 38.121 1.00 56.71 154 LEU B CA 1
ATOM 2521 C C . LEU B 1 155 ? 49.131 2.672 38.641 1.00 61.03 154 LEU B C 1
ATOM 2522 O O . LEU B 1 155 ? 49.917 2.101 39.398 1.00 73.79 154 LEU B O 1
ATOM 2527 N N . PHE B 1 156 ? 47.987 2.128 38.235 1.00 51.64 155 PHE B N 1
ATOM 2528 C CA . PHE B 1 156 ? 47.568 0.800 38.674 1.00 61.66 155 PHE B CA 1
ATOM 2529 C C . PHE B 1 156 ? 48.590 -0.256 38.261 1.00 66.24 155 PHE B C 1
ATOM 2530 O O . PHE B 1 156 ? 48.921 -1.157 39.039 1.00 56.76 155 PHE B O 1
ATOM 2538 N N . GLU B 1 157 ? 49.079 -0.137 37.029 1.00 63.12 156 GLU B N 1
ATOM 2539 C CA . GLU B 1 157 ? 50.094 -1.044 36.507 1.00 71.46 156 GLU B CA 1
ATOM 2540 C C . GLU B 1 157 ? 51.360 -1.007 37.360 1.00 82.23 156 GLU B C 1
ATOM 2541 O O . GLU B 1 157 ? 52.011 -2.034 37.561 1.00 84.35 156 GLU B O 1
ATOM 2547 N N . GLU B 1 158 ? 51.698 0.176 37.867 1.00 69.80 157 GLU B N 1
ATOM 2548 C CA . GLU B 1 158 ? 52.899 0.348 38.677 1.00 74.61 157 GLU B CA 1
ATOM 2549 C C . GLU B 1 158 ? 52.799 -0.356 40.027 1.00 77.33 157 GLU B C 1
ATOM 2550 O O . GLU B 1 158 ? 53.746 -1.006 40.471 1.00 87.40 157 GLU B O 1
ATOM 2556 N N . ALA B 1 159 ? 51.651 -0.222 40.681 1.00 63.80 158 ALA B N 1
ATOM 2557 C CA . ALA B 1 159 ? 51.436 -0.880 41.962 1.00 72.50 158 ALA B CA 1
ATOM 2558 C C . ALA B 1 159 ? 51.538 -2.393 41.805 1.00 79.85 158 ALA B C 1
ATOM 2559 O O . ALA B 1 159 ? 51.719 -3.120 42.781 1.00 86.13 158 ALA B O 1
ATOM 2561 N N . TRP B 1 160 ? 51.433 -2.858 40.565 1.00 84.31 159 TRP B N 1
ATOM 2562 C CA . TRP B 1 160 ? 51.442 -4.286 40.270 1.00 97.37 159 TRP B CA 1
ATOM 2563 C C . TRP B 1 160 ? 52.779 -4.781 39.710 1.00 112.43 159 TRP B C 1
ATOM 2564 O O . TRP B 1 160 ? 53.411 -5.664 40.290 1.00 118.85 159 TRP B O 1
ATOM 2575 N N . GLY B 1 161 ? 53.202 -4.213 38.584 1.00 118.58 160 GLY B N 1
ATOM 2576 C CA . GLY B 1 161 ? 54.430 -4.632 37.928 1.00 116.29 160 GLY B CA 1
ATOM 2577 C C . GLY B 1 161 ? 55.618 -4.717 38.868 1.00 114.48 160 GLY B C 1
ATOM 2578 O O . GLY B 1 161 ? 56.367 -5.695 38.853 1.00 115.02 160 GLY B O 1
#

Secondary structure (DSSP, 8-state):
---TT-EEE-TTS-EEEEEEEEEEEETTEEEEEEEEEETTTTEEEEEETT-HHHHT-EEPPPGGGHHHHHHHHHH-----SSHHHHHHHHHHHHHH--HHHHH--HHHHHHHHHH---HHHHHHHHHHHHHHHHHHHHHTT--HHHHHHHTHHHHTS---/---S-TT-EEEETTTEEEEEEEEE---SSS----EEEEEEGGGTEEEEEESS-GGGGT-EEPPPGGGHHHHHHHHHH-----SSHHHHHHHHHHHHHH--HHHHH--HHHHHHHHHT---HHHHHHHHHHHHHHHHHHHHHTT--HHHHHHHHHHHH-

Solvent-accessible surface area: 16932 Å² total